Protein AF-0000000087603699 (afdb_homodimer)

Nearest PDB structures (foldseek):
  6cin-assembly1_A  TM=9.071E-01  e=1.823E-12  Moorella thermoacetica ATCC 39073
  6cio-assembly3_F  TM=9.068E-01  e=2.070E-12  Moorella thermoacetica ATCC 39073
  6cio-assembly3_E  TM=9.064E-01  e=2.350E-12  Moorella thermoacetica ATCC 39073
  6cin-assembly2_D  TM=9.077E-01  e=3.227E-12  Moorella thermoacetica ATCC 39073
  6cio-assembly2_C  TM=9.062E-01  e=5.362E-12  Moorella thermoacetica ATCC 39073

Structure (mmCIF, N/CA/C/O backbone):
data_AF-0000000087603699-model_v1
#
loop_
_entity.id
_entity.type
_entity.pdbx_description
1 polymer 'Pyruvate:ferredoxin oxidoreductase core domain-containing protein'
#
loop_
_atom_site.group_PDB
_atom_site.id
_atom_site.type_symbol
_atom_site.label_atom_id
_atom_site.label_alt_id
_atom_site.label_comp_id
_atom_site.label_asym_id
_atom_site.label_entity_id
_atom_site.label_seq_id
_atom_site.pdbx_PDB_ins_code
_atom_site.Cartn_x
_atom_site.Cartn_y
_atom_site.Cartn_z
_atom_site.occupancy
_atom_site.B_iso_or_equiv
_atom_site.auth_seq_id
_atom_site.auth_comp_id
_atom_site.auth_asym_id
_atom_site.auth_atom_id
_atom_site.pdbx_PDB_model_num
ATOM 1 N N . ALA A 1 1 ? 32.875 24.781 -0.5 1 28.94 1 ALA A N 1
ATOM 2 C CA . ALA A 1 1 ? 32.781 24.656 0.953 1 28.94 1 ALA A CA 1
ATOM 3 C C . ALA A 1 1 ? 31.516 25.328 1.47 1 28.94 1 ALA A C 1
ATOM 5 O O . ALA A 1 1 ? 31.422 25.688 2.646 1 28.94 1 ALA A O 1
ATOM 6 N N . ILE A 1 2 ? 30.406 25.375 0.738 1 33.84 2 ILE A N 1
ATOM 7 C CA . ILE A 1 2 ? 29.312 26.328 0.825 1 33.84 2 ILE A CA 1
ATOM 8 C C . ILE A 1 2 ? 28.547 26.125 2.135 1 33.84 2 ILE A C 1
ATOM 10 O O . ILE A 1 2 ? 28.188 27.094 2.809 1 33.84 2 ILE A O 1
ATOM 14 N N . GLY A 1 3 ? 27.984 24.844 2.459 1 36.59 3 GLY A N 1
ATOM 15 C CA . GLY A 1 3 ? 26.938 24.562 3.426 1 36.59 3 GLY A CA 1
ATOM 16 C C . GLY A 1 3 ? 27.406 24.688 4.863 1 36.59 3 GLY A C 1
ATOM 17 O O . GLY A 1 3 ? 26.812 24.078 5.762 1 36.59 3 GLY A O 1
ATOM 18 N N . LYS A 1 4 ? 28.328 25.203 5.184 1 37.31 4 LYS A N 1
ATOM 19 C CA . LYS A 1 4 ? 28.719 25.266 6.59 1 37.31 4 LYS A CA 1
ATOM 20 C C . LYS A 1 4 ? 27.703 26.031 7.418 1 37.31 4 LYS A C 1
ATOM 22 O O . LYS A 1 4 ? 27.891 26.234 8.617 1 37.31 4 LYS A O 1
ATOM 27 N N . ALA A 1 5 ? 27.078 27.172 7.109 1 41.56 5 ALA A N 1
ATOM 28 C CA . ALA A 1 5 ? 26.422 28.281 7.801 1 41.56 5 ALA A CA 1
ATOM 29 C C . ALA A 1 5 ? 25.219 27.797 8.609 1 41.56 5 ALA A C 1
ATOM 31 O O . ALA A 1 5 ? 25.109 28.062 9.805 1 41.56 5 ALA A O 1
ATOM 32 N N . THR A 1 6 ? 23.703 28.391 8.398 1 42.56 6 THR A N 1
ATOM 33 C CA . THR A 1 6 ? 22.484 28.203 9.172 1 42.56 6 THR A CA 1
ATOM 34 C C . THR A 1 6 ? 22.141 26.719 9.289 1 42.56 6 THR A C 1
ATOM 36 O O . THR A 1 6 ? 21.891 26.062 8.281 1 42.56 6 THR A O 1
ATOM 39 N N . GLY A 1 7 ? 22.656 25.953 9.906 1 43.75 7 GLY A N 1
ATOM 40 C CA . GLY A 1 7 ? 22.453 24.531 10.141 1 43.75 7 GLY A CA 1
ATOM 41 C C . GLY A 1 7 ? 21 24.125 10.148 1 43.75 7 GLY A C 1
ATOM 42 O O . GLY A 1 7 ? 20.438 23.844 11.203 1 43.75 7 GLY A O 1
ATOM 43 N N . ARG A 1 8 ? 20.016 24.75 9.414 1 48.22 8 ARG A N 1
ATOM 44 C CA . ARG A 1 8 ? 18.609 24.391 9.336 1 48.22 8 ARG A CA 1
ATOM 45 C C . ARG A 1 8 ? 18.438 22.875 9.234 1 48.22 8 ARG A C 1
ATOM 47 O O . ARG A 1 8 ? 19.031 22.234 8.375 1 48.22 8 ARG A O 1
ATOM 54 N N . GLU A 1 9 ? 18.328 22.203 10.359 1 57.25 9 GLU A N 1
ATOM 55 C CA . GLU A 1 9 ? 18.047 20.766 10.453 1 57.25 9 GLU A CA 1
ATOM 56 C C . GLU A 1 9 ? 17.047 20.344 9.391 1 57.25 9 GLU A C 1
ATOM 58 O O . GLU A 1 9 ? 15.906 20.812 9.383 1 57.25 9 GLU A O 1
ATOM 63 N N . TYR A 1 10 ? 17.469 20.109 8.195 1 72.19 10 TYR A N 1
ATOM 64 C CA . TYR A 1 10 ? 16.672 19.578 7.098 1 72.19 10 TYR A CA 1
ATOM 65 C C . TYR A 1 10 ? 15.859 18.375 7.551 1 72.19 10 TYR A C 1
ATOM 67 O O . TYR A 1 10 ? 16.422 17.375 8 1 72.19 10 TYR A O 1
ATOM 75 N N . VAL A 1 11 ? 14.617 18.625 7.855 1 86.5 11 VAL A N 1
ATOM 76 C CA . VAL A 1 11 ? 13.688 17.562 8.219 1 86.5 11 VAL A CA 1
ATOM 77 C C . VAL A 1 11 ? 12.922 17.094 6.988 1 86.5 11 VAL A C 1
ATOM 79 O O . VAL A 1 11 ? 12.039 17.797 6.488 1 86.5 11 VAL A O 1
ATOM 82 N N . PRO A 1 12 ? 13.289 16 6.445 1 93.31 12 PRO A N 1
ATOM 83 C CA . PRO A 1 12 ? 12.656 15.539 5.207 1 93.31 12 PRO A CA 1
ATOM 84 C C . PRO A 1 12 ? 11.156 15.289 5.367 1 93.31 12 PRO A C 1
ATOM 86 O O . PRO A 1 12 ? 10.391 15.477 4.418 1 93.31 12 PRO A O 1
ATOM 89 N N . TYR A 1 13 ? 10.734 14.875 6.562 1 96.56 13 TYR A N 1
ATOM 90 C CA . TYR A 1 13 ? 9.344 14.602 6.906 1 96.56 13 TYR A CA 1
ATOM 91 C C . TYR A 1 13 ? 8.914 15.391 8.141 1 96.56 13 TYR A C 1
ATOM 93 O O . TYR A 1 13 ? 9.359 15.109 9.25 1 96.56 13 TYR A O 1
ATOM 101 N N . LYS A 1 14 ? 8.102 16.359 7.938 1 97 14 LYS A N 1
ATOM 102 C CA . LYS A 1 14 ? 7.723 17.234 9.047 1 97 14 LYS A CA 1
ATOM 103 C C . LYS A 1 14 ? 6.273 16.984 9.461 1 97 14 LYS A C 1
ATOM 105 O O . LYS A 1 14 ? 5.355 17.156 8.656 1 97 14 LYS A O 1
ATOM 110 N N . TYR A 1 15 ? 6.172 16.625 10.664 1 98.19 15 TYR A N 1
ATOM 111 C CA . TYR A 1 15 ? 4.844 16.391 11.219 1 98.19 15 TYR A CA 1
ATOM 112 C C . TYR A 1 15 ? 4.246 17.672 11.781 1 98.19 15 TYR A C 1
ATOM 114 O O . TYR A 1 15 ? 4.949 18.469 12.398 1 98.19 15 TYR A O 1
ATOM 122 N N . HIS A 1 16 ? 3.006 17.891 11.5 1 98.38 16 HIS A N 1
ATOM 123 C CA . HIS A 1 16 ? 2.188 18.938 12.102 1 98.38 16 HIS A CA 1
ATOM 124 C C . HIS A 1 16 ? 0.894 18.359 12.672 1 98.38 16 HIS A C 1
ATOM 126 O O . HIS A 1 16 ? 0.251 17.531 12.031 1 98.38 16 HIS A O 1
ATOM 132 N N . GLY A 1 17 ? 0.477 18.828 13.859 1 98.62 17 GLY A N 1
ATOM 133 C CA . GLY A 1 17 ? -0.84 18.453 14.352 1 98.62 17 GLY A CA 1
ATOM 134 C C . GLY A 1 17 ? -0.826 17.969 15.789 1 98.62 17 GLY A C 1
ATOM 135 O O . GLY A 1 17 ? 0.084 18.312 16.547 1 98.62 17 GLY A O 1
ATOM 136 N N . ALA A 1 18 ? -1.909 17.312 16.219 1 98.69 18 ALA A N 1
ATOM 137 C CA . ALA A 1 18 ? -2.061 16.828 17.578 1 98.69 18 ALA A CA 1
ATOM 138 C C . ALA A 1 18 ? -0.999 15.781 17.906 1 98.69 18 ALA A C 1
ATOM 140 O O . ALA A 1 18 ? -0.685 14.922 17.078 1 98.69 18 ALA A O 1
ATOM 141 N N . ALA A 1 19 ? -0.41 15.828 19.078 1 98.06 19 ALA A N 1
ATOM 142 C CA . ALA A 1 19 ? 0.576 14.844 19.516 1 98.06 19 ALA A CA 1
ATOM 143 C C . ALA A 1 19 ? -0.037 13.445 19.594 1 98.06 19 ALA A C 1
ATOM 145 O O . ALA A 1 19 ? 0.662 12.445 19.422 1 98.06 19 ALA A O 1
ATOM 146 N N . ASP A 1 20 ? -1.333 13.414 19.812 1 98.62 20 ASP A N 1
ATOM 147 C CA . ASP A 1 20 ? -2.051 12.141 19.906 1 98.62 20 ASP A CA 1
ATOM 148 C C . ASP A 1 20 ? -2.979 11.945 18.719 1 98.62 20 ASP A C 1
ATOM 150 O O . ASP A 1 20 ? -4.074 11.406 18.859 1 98.62 20 ASP A O 1
ATOM 154 N N . ALA A 1 21 ? -2.594 12.406 17.547 1 98.88 21 ALA A N 1
ATOM 155 C CA . ALA A 1 21 ? -3.402 12.305 16.344 1 98.88 21 ALA A CA 1
ATOM 156 C C . ALA A 1 21 ? -3.797 10.852 16.062 1 98.88 21 ALA A C 1
ATOM 158 O O . ALA A 1 21 ? -2.992 9.938 16.25 1 98.88 21 ALA A O 1
ATOM 159 N N . THR A 1 22 ? -5.016 10.633 15.602 1 98.88 22 THR A N 1
ATOM 160 C CA . THR A 1 22 ? -5.496 9.328 15.156 1 98.88 22 THR A CA 1
ATOM 161 C C . THR A 1 22 ? -5.613 9.289 13.641 1 98.88 22 THR A C 1
ATOM 163 O O . THR A 1 22 ? -5.598 8.211 13.039 1 98.88 22 THR A O 1
ATOM 166 N N . ASP A 1 23 ? -5.82 10.484 13.055 1 98.88 23 ASP A N 1
ATOM 167 C CA . ASP A 1 23 ? -6.012 10.625 11.609 1 98.88 23 ASP A CA 1
ATOM 168 C C . ASP A 1 23 ? -4.863 11.414 10.984 1 98.88 23 ASP A C 1
ATOM 170 O O . ASP A 1 23 ? -4.582 12.547 11.391 1 98.88 23 ASP A O 1
ATOM 174 N N . LEU A 1 24 ? -4.211 10.82 9.992 1 98.88 24 LEU A N 1
ATOM 175 C CA . LEU A 1 24 ? -3.029 11.438 9.398 1 98.88 24 LEU A CA 1
ATOM 176 C C . LEU A 1 24 ? -3.16 11.5 7.879 1 98.88 24 LEU A C 1
ATOM 178 O O . LEU A 1 24 ? -3.6 10.531 7.25 1 98.88 24 LEU A O 1
ATOM 182 N N . ILE A 1 25 ? -2.863 12.602 7.324 1 98.56 25 ILE A N 1
ATOM 183 C CA . ILE A 1 25 ? -2.631 12.75 5.891 1 98.56 25 ILE A CA 1
ATOM 184 C C . ILE A 1 25 ? -1.133 12.883 5.625 1 98.56 25 ILE A C 1
ATOM 186 O O . ILE A 1 25 ? -0.445 13.664 6.285 1 98.56 25 ILE A O 1
ATOM 190 N N . VAL A 1 26 ? -0.634 12.133 4.742 1 98.06 26 VAL A N 1
ATOM 191 C CA . VAL A 1 26 ? 0.704 12.297 4.184 1 98.06 26 VAL A CA 1
ATOM 192 C C . VAL A 1 26 ? 0.612 12.969 2.814 1 98.06 26 VAL A C 1
ATOM 194 O O . VAL A 1 26 ? -0.141 12.523 1.946 1 98.06 26 VAL A O 1
ATOM 197 N N . ILE A 1 27 ? 1.397 13.977 2.615 1 95.19 27 ILE A N 1
ATOM 198 C CA . ILE A 1 27 ? 1.244 14.766 1.396 1 95.19 27 ILE A CA 1
ATOM 199 C C . ILE A 1 27 ? 2.514 15.578 1.142 1 95.19 27 ILE A C 1
ATOM 201 O O . ILE A 1 27 ? 3.355 15.719 2.031 1 95.19 27 ILE A O 1
ATOM 205 N N . MET A 1 28 ? 2.678 16.047 -0.128 1 92.25 28 MET A N 1
ATOM 206 C CA . MET A 1 28 ? 3.844 16.859 -0.489 1 92.25 28 MET A CA 1
ATOM 207 C C . MET A 1 28 ? 3.422 18.156 -1.174 1 92.25 28 MET A C 1
ATOM 209 O O . MET A 1 28 ? 2.277 18.281 -1.61 1 92.25 28 MET A O 1
ATOM 213 N N . GLY A 1 29 ? 4.387 19.047 -1.194 1 86 29 GLY A N 1
ATOM 214 C CA . GLY A 1 29 ? 4.254 20.234 -2.025 1 86 29 GLY A CA 1
ATOM 215 C C . GLY A 1 29 ? 3.365 21.297 -1.411 1 86 29 GLY A C 1
ATOM 216 O O . GLY A 1 29 ? 3.295 21.422 -0.187 1 86 29 GLY A O 1
ATOM 217 N N . SER A 1 30 ? 2.773 22.078 -2.227 1 86.06 30 SER A N 1
ATOM 218 C CA . SER A 1 30 ? 2.027 23.266 -1.812 1 86.06 30 SER A CA 1
ATOM 219 C C . SER A 1 30 ? 0.707 22.891 -1.151 1 86.06 30 SER A C 1
ATOM 221 O O . SER A 1 30 ? 0.101 23.703 -0.449 1 86.06 30 SER A O 1
ATOM 223 N N . ALA A 1 31 ? 0.32 21.703 -1.362 1 91.31 31 ALA A N 1
ATOM 224 C CA . ALA A 1 31 ? -0.955 21.234 -0.814 1 91.31 31 ALA A CA 1
ATOM 225 C C . ALA A 1 31 ? -0.873 21.078 0.7 1 91.31 31 ALA A C 1
ATOM 227 O O . ALA A 1 31 ? -1.897 20.938 1.373 1 91.31 31 ALA A O 1
ATOM 228 N N . VAL A 1 32 ? 0.288 21.078 1.251 1 95.44 32 VAL A N 1
ATOM 229 C CA . VAL A 1 32 ? 0.516 20.938 2.684 1 95.44 32 VAL A CA 1
ATOM 230 C C . VAL A 1 32 ? -0.222 22.031 3.443 1 95.44 32 VAL A C 1
ATOM 232 O O . VAL A 1 32 ? -0.846 21.766 4.477 1 95.44 32 VAL A O 1
ATOM 235 N N . GLU A 1 33 ? -0.156 23.234 2.893 1 96.44 33 GLU A N 1
ATOM 236 C CA . GLU A 1 33 ? -0.766 24.359 3.596 1 96.44 33 GLU A CA 1
ATOM 237 C C . GLU A 1 33 ? -2.279 24.188 3.697 1 96.44 33 GLU A C 1
ATOM 239 O O . GLU A 1 33 ? -2.875 24.484 4.734 1 96.44 33 GLU A O 1
ATOM 244 N N . ALA A 1 34 ? -2.896 23.734 2.664 1 96.44 34 ALA A N 1
ATOM 245 C CA . ALA A 1 34 ? -4.328 23.453 2.699 1 96.44 34 ALA A CA 1
ATOM 246 C C . ALA A 1 34 ? -4.66 22.406 3.76 1 96.44 34 ALA A C 1
ATOM 248 O O . ALA A 1 34 ? -5.66 22.531 4.473 1 96.44 34 ALA A O 1
ATOM 249 N N . CYS A 1 35 ? -3.865 21.406 3.908 1 98 35 CYS A N 1
ATOM 250 C CA . CYS A 1 35 ? -4.066 20.375 4.918 1 98 35 CYS A CA 1
ATOM 251 C C . CYS A 1 35 ? -3.883 20.938 6.32 1 98 35 CYS A C 1
ATOM 253 O O . CYS A 1 35 ? -4.641 20.609 7.234 1 98 35 CYS A O 1
ATOM 255 N N . ARG A 1 36 ? -2.881 21.766 6.469 1 98.31 36 ARG A N 1
ATOM 256 C CA . ARG A 1 36 ? -2.621 22.359 7.77 1 98.31 36 ARG A CA 1
ATOM 257 C C . ARG A 1 36 ? -3.789 23.234 8.211 1 98.31 36 ARG A C 1
ATOM 259 O O . ARG A 1 36 ? -4.156 23.234 9.391 1 98.31 36 ARG A O 1
ATOM 266 N N . GLU A 1 37 ? -4.348 23.953 7.297 1 98.44 37 GLU A N 1
ATOM 267 C CA . GLU A 1 37 ? -5.504 24.797 7.605 1 98.44 37 GLU A CA 1
ATOM 268 C C . GLU A 1 37 ? -6.684 23.938 8.078 1 98.44 37 GLU A C 1
ATOM 270 O O . GLU A 1 37 ? -7.297 24.234 9.102 1 98.44 37 GLU A O 1
ATOM 275 N N . ALA A 1 38 ? -6.996 22.906 7.332 1 98.56 38 ALA A N 1
ATOM 276 C CA . ALA A 1 38 ? -8.078 22 7.715 1 98.56 38 ALA A CA 1
ATOM 277 C C . ALA A 1 38 ? -7.809 21.375 9.078 1 98.56 38 ALA A C 1
ATOM 279 O O . ALA A 1 38 ? -8.688 21.344 9.938 1 98.56 38 ALA A O 1
ATOM 280 N N . MET A 1 39 ? -6.621 20.891 9.164 1 98.56 39 MET A N 1
ATOM 281 C CA . MET A 1 39 ? -6.18 20.266 10.406 1 98.56 39 MET A CA 1
ATOM 282 C C . MET A 1 39 ? -6.383 21.203 11.586 1 98.56 39 MET A C 1
ATOM 284 O O . MET A 1 39 ? -6.906 20.797 12.625 1 98.56 39 MET A O 1
ATOM 288 N N . THR A 1 40 ? -5.961 22.453 11.477 1 98.56 40 THR A N 1
ATOM 289 C CA . THR A 1 40 ? -6.059 23.438 12.547 1 98.56 40 THR A CA 1
ATOM 290 C C . THR A 1 40 ? -7.516 23.656 12.953 1 98.56 40 THR A C 1
ATOM 292 O O . THR A 1 40 ? -7.84 23.641 14.141 1 98.56 40 THR A O 1
ATOM 295 N N . VAL A 1 41 ? -8.406 23.781 12.031 1 98.56 41 VAL A N 1
ATOM 296 C CA . VAL A 1 41 ? -9.828 24 12.281 1 98.56 41 VAL A CA 1
ATOM 297 C C . VAL A 1 41 ? -10.414 22.781 12.977 1 98.56 41 VAL A C 1
ATOM 299 O O . VAL A 1 41 ? -11.141 22.906 13.969 1 98.56 41 VAL A O 1
ATOM 302 N N . LEU A 1 42 ? -10.109 21.625 12.484 1 98.69 42 LEU A N 1
ATOM 303 C CA . LEU A 1 42 ? -10.648 20.391 13.031 1 98.69 42 LEU A CA 1
ATOM 304 C C . LEU A 1 42 ? -10.156 20.156 14.453 1 98.69 42 LEU A C 1
ATOM 306 O O . LEU A 1 42 ? -10.938 19.812 15.344 1 98.69 42 LEU A O 1
ATOM 310 N N . ASN A 1 43 ? -8.898 20.406 14.695 1 98.75 43 ASN A N 1
ATOM 311 C CA . ASN A 1 43 ? -8.344 20.172 16.031 1 98.75 43 ASN A CA 1
ATOM 312 C C . ASN A 1 43 ? -8.891 21.172 17.031 1 98.75 43 ASN A C 1
ATOM 314 O O . ASN A 1 43 ? -9.031 20.859 18.219 1 98.75 43 ASN A O 1
ATOM 318 N N . ALA A 1 44 ? -9.148 22.375 16.594 1 98.38 44 ALA A N 1
ATOM 319 C CA . ALA A 1 44 ? -9.773 23.359 17.469 1 98.38 44 ALA A CA 1
ATOM 320 C C . ALA A 1 44 ? -11.141 22.875 17.953 1 98.38 44 ALA A C 1
ATOM 322 O O . ALA A 1 44 ? -11.625 23.312 19 1 98.38 44 ALA A O 1
ATOM 323 N N . LYS A 1 45 ? -11.727 22 17.172 1 98.25 45 LYS A N 1
ATOM 324 C CA . LYS A 1 45 ? -13.031 21.438 17.516 1 98.25 45 LYS A CA 1
ATOM 325 C C . LYS A 1 45 ? -12.875 20.125 18.281 1 98.25 45 LYS A C 1
ATOM 327 O O . LYS A 1 45 ? -13.859 19.406 18.5 1 98.25 45 LYS A O 1
ATOM 332 N N . GLY A 1 46 ? -11.664 19.75 18.547 1 98.12 46 GLY A N 1
ATOM 333 C CA . GLY A 1 46 ? -11.422 18.594 19.406 1 98.12 46 GLY A CA 1
ATOM 334 C C . GLY A 1 46 ? -11.031 17.359 18.625 1 98.12 46 GLY A C 1
ATOM 335 O O . GLY A 1 46 ? -10.891 16.281 19.203 1 98.12 46 GLY A O 1
ATOM 336 N N . GLU A 1 47 ? -10.93 17.516 17.359 1 98.5 47 GLU A N 1
ATOM 337 C CA . GLU A 1 47 ? -10.492 16.359 16.562 1 98.5 47 GLU A CA 1
ATOM 338 C C . GLU A 1 47 ? -8.992 16.141 16.703 1 98.5 47 GLU A C 1
ATOM 340 O O . GLU A 1 47 ? -8.273 16.984 17.234 1 98.5 47 GLU A O 1
ATOM 345 N N . LYS A 1 48 ? -8.539 14.961 16.375 1 98.81 48 LYS A N 1
ATOM 346 C CA . LYS A 1 48 ? -7.148 14.531 16.516 1 98.81 48 LYS A CA 1
ATOM 347 C C . LYS A 1 48 ? -6.523 14.242 15.148 1 98.81 48 LYS A C 1
ATOM 349 O O . LYS A 1 48 ? -6.305 13.086 14.797 1 98.81 48 LYS A O 1
ATOM 354 N N . THR A 1 49 ? -6.285 15.305 14.43 1 98.88 49 THR A N 1
ATOM 355 C CA . THR A 1 49 ? -5.777 15.172 13.07 1 98.88 49 THR A CA 1
ATOM 356 C C . THR A 1 49 ? -4.336 15.664 12.984 1 98.88 49 THR A C 1
ATOM 358 O O . THR A 1 49 ? -3.896 16.469 13.812 1 98.88 49 THR A O 1
ATOM 361 N N . GLY A 1 50 ? -3.545 15.07 12.07 1 98.81 50 GLY A N 1
ATOM 362 C CA . GLY A 1 50 ? -2.197 15.5 11.727 1 98.81 50 GLY A CA 1
ATOM 363 C C . GLY A 1 50 ? -1.923 15.484 10.234 1 98.81 50 GLY A C 1
ATOM 364 O O . GLY A 1 50 ? -2.701 14.914 9.469 1 98.81 50 GLY A O 1
ATOM 365 N N . VAL A 1 51 ? -0.892 16.156 9.852 1 98.81 51 VAL A N 1
ATOM 366 C CA . VAL A 1 51 ? -0.362 16.125 8.492 1 98.81 51 VAL A CA 1
ATOM 367 C C . VAL A 1 51 ? 1.143 15.867 8.531 1 98.81 51 VAL A C 1
ATOM 369 O O . VAL A 1 51 ? 1.863 16.469 9.336 1 98.81 51 VAL A O 1
ATOM 372 N N . LEU A 1 52 ? 1.546 14.906 7.777 1 98.62 52 LEU A N 1
ATOM 373 C CA . LEU A 1 52 ? 2.971 14.695 7.559 1 98.62 52 LEU A CA 1
ATOM 374 C C . LEU A 1 52 ? 3.395 15.219 6.191 1 98.62 52 LEU A C 1
ATOM 376 O O . LEU A 1 52 ? 3.031 14.648 5.16 1 98.62 52 LEU A O 1
ATOM 380 N N . ALA A 1 53 ? 4.152 16.281 6.242 1 97.12 53 ALA A N 1
ATOM 381 C CA . ALA A 1 53 ? 4.621 16.953 5.031 1 97.12 53 ALA A CA 1
ATOM 382 C C . ALA A 1 53 ? 5.93 16.344 4.543 1 97.12 53 ALA A C 1
ATOM 384 O O . ALA A 1 53 ? 6.91 16.266 5.293 1 97.12 53 ALA A O 1
ATOM 385 N N . ILE A 1 54 ? 5.902 15.906 3.361 1 94.81 54 ILE A N 1
ATOM 386 C CA . ILE A 1 54 ? 7.125 15.414 2.738 1 94.81 54 ILE A CA 1
ATOM 387 C C . ILE A 1 54 ? 7.84 16.562 2.033 1 94.81 54 ILE A C 1
ATOM 389 O O . ILE A 1 54 ? 7.375 17.062 1.003 1 94.81 54 ILE A O 1
ATOM 393 N N . HIS A 1 55 ? 8.953 16.969 2.543 1 92.81 55 HIS A N 1
ATOM 394 C CA . HIS A 1 55 ? 9.711 18.094 1.998 1 92.81 55 HIS A CA 1
ATOM 395 C C . HIS A 1 55 ? 10.773 17.609 1.012 1 92.81 55 HIS A C 1
ATOM 397 O O . HIS A 1 55 ? 11.133 18.344 0.08 1 92.81 55 HIS A O 1
ATOM 403 N N . MET A 1 56 ? 11.203 16.438 1.268 1 88.88 56 MET A N 1
ATOM 404 C CA . MET A 1 56 ? 12.164 15.773 0.393 1 88.88 56 MET A CA 1
ATOM 405 C C . MET A 1 56 ? 11.727 14.344 0.098 1 88.88 56 MET A C 1
ATOM 407 O O . MET A 1 56 ? 11.836 13.469 0.959 1 88.88 56 MET A O 1
ATOM 411 N N . TYR A 1 57 ? 11.297 14.172 -1.012 1 87.25 57 TYR A N 1
ATOM 412 C CA . TYR A 1 57 ? 10.766 12.859 -1.363 1 87.25 57 TYR A CA 1
ATOM 413 C C . TYR A 1 57 ? 11.891 11.875 -1.658 1 87.25 57 TYR A C 1
ATOM 415 O O . TYR A 1 57 ? 11.828 10.711 -1.252 1 87.25 57 TYR A O 1
ATOM 423 N N . ARG A 1 58 ? 12.836 12.289 -2.387 1 88.38 58 ARG A N 1
ATOM 424 C CA . ARG A 1 58 ? 13.984 11.43 -2.65 1 88.38 58 ARG A CA 1
ATOM 425 C C . ARG A 1 58 ? 15.266 12.055 -2.098 1 88.38 58 ARG A C 1
ATOM 427 O O . ARG A 1 58 ? 15.453 13.273 -2.178 1 88.38 58 ARG A O 1
ATOM 434 N N . PRO A 1 59 ? 16.188 11.375 -1.591 1 88.81 59 PRO A N 1
ATOM 435 C CA . PRO A 1 59 ? 16.031 9.945 -1.307 1 88.81 59 PRO A CA 1
ATOM 436 C C . PRO A 1 59 ? 14.992 9.672 -0.216 1 88.81 59 PRO A C 1
ATOM 438 O O . PRO A 1 59 ? 14.891 10.438 0.744 1 88.81 59 PRO A O 1
ATOM 441 N N . PHE A 1 60 ? 14.281 8.656 -0.452 1 88.62 60 PHE A N 1
ATOM 442 C CA . PHE A 1 60 ? 13.297 8.266 0.55 1 88.62 60 PHE A CA 1
ATOM 443 C C . PHE A 1 60 ? 13.961 7.531 1.709 1 88.62 60 PHE A C 1
ATOM 445 O O . PHE A 1 60 ? 14.727 6.59 1.496 1 88.62 60 PHE A O 1
ATOM 452 N N . SER A 1 61 ? 13.734 7.953 2.863 1 90.81 61 SER A N 1
ATOM 453 C CA . SER A 1 61 ? 14.25 7.297 4.062 1 90.81 61 SER A CA 1
ATOM 454 C C . SER A 1 61 ? 13.125 6.613 4.84 1 90.81 61 SER A C 1
ATOM 456 O O . SER A 1 61 ? 12.375 7.27 5.559 1 90.81 61 SER A O 1
ATOM 458 N N . PRO A 1 62 ? 13.078 5.312 4.781 1 90.75 62 PRO A N 1
ATOM 459 C CA . PRO A 1 62 ? 12.008 4.602 5.477 1 90.75 62 PRO A CA 1
ATOM 460 C C . PRO A 1 62 ? 12.023 4.832 6.984 1 90.75 62 PRO A C 1
ATOM 462 O O . PRO A 1 62 ? 10.969 5.062 7.59 1 90.75 62 PRO A O 1
ATOM 465 N N . ALA A 1 63 ? 13.219 4.781 7.559 1 92.19 63 ALA A N 1
ATOM 466 C CA . ALA A 1 63 ? 13.344 4.918 9.008 1 92.19 63 ALA A CA 1
ATOM 467 C C . ALA A 1 63 ? 12.883 6.293 9.477 1 92.19 63 ALA A C 1
ATOM 469 O O . ALA A 1 63 ? 12.109 6.406 10.43 1 92.19 63 ALA A O 1
ATOM 470 N N . LEU A 1 64 ? 13.336 7.328 8.805 1 94.69 64 LEU A N 1
ATOM 471 C CA . LEU A 1 64 ? 12.969 8.688 9.188 1 94.69 64 LEU A CA 1
ATOM 472 C C . LEU A 1 64 ? 11.477 8.922 8.969 1 94.69 64 LEU A C 1
ATOM 474 O O . LEU A 1 64 ? 10.82 9.57 9.781 1 94.69 64 LEU A O 1
ATOM 478 N N . PHE A 1 65 ? 10.961 8.352 7.918 1 96.5 65 PHE A N 1
ATOM 479 C CA . PHE A 1 65 ? 9.539 8.492 7.617 1 96.5 65 PHE A CA 1
ATOM 480 C C . PHE A 1 65 ? 8.688 7.867 8.719 1 96.5 65 PHE A C 1
ATOM 482 O O . PHE A 1 65 ? 7.797 8.516 9.266 1 96.5 65 PHE A O 1
ATOM 489 N N . ALA A 1 66 ? 8.961 6.641 9.039 1 96.62 66 ALA A N 1
ATOM 490 C CA . ALA A 1 66 ? 8.203 5.922 10.062 1 96.62 66 ALA A CA 1
ATOM 491 C C . ALA A 1 66 ? 8.305 6.617 11.414 1 96.62 66 ALA A C 1
ATOM 493 O O . ALA A 1 66 ? 7.316 6.703 12.148 1 96.62 66 ALA A O 1
ATOM 494 N N . ALA A 1 67 ? 9.477 7.125 11.727 1 96.62 67 ALA A N 1
ATOM 495 C CA . ALA A 1 67 ? 9.719 7.754 13.023 1 96.62 67 ALA A CA 1
ATOM 496 C C . ALA A 1 67 ? 8.945 9.062 13.148 1 96.62 67 ALA A C 1
ATOM 498 O O . ALA A 1 67 ? 8.656 9.516 14.258 1 96.62 67 ALA A O 1
ATOM 499 N N . ALA A 1 68 ? 8.602 9.633 12.062 1 97.69 68 ALA A N 1
ATOM 500 C CA . ALA A 1 68 ? 7.945 10.938 12.062 1 97.69 68 ALA A CA 1
ATOM 501 C C . ALA A 1 68 ? 6.453 10.797 12.352 1 97.69 68 ALA A C 1
ATOM 503 O O . ALA A 1 68 ? 5.773 11.789 12.625 1 97.69 68 ALA A O 1
ATOM 504 N N . ILE A 1 69 ? 5.902 9.625 12.352 1 98.38 69 ILE A N 1
ATOM 505 C CA . ILE A 1 69 ? 4.477 9.383 12.531 1 98.38 69 ILE A CA 1
ATOM 506 C C . ILE A 1 69 ? 4.184 9.078 14 1 98.38 69 ILE A C 1
ATOM 508 O O . ILE A 1 69 ? 4.75 8.148 14.57 1 98.38 69 ILE A O 1
ATOM 512 N N . PRO A 1 70 ? 3.312 9.844 14.594 1 98.62 70 PRO A N 1
ATOM 513 C CA . PRO A 1 70 ? 2.924 9.508 15.969 1 98.62 70 PRO A CA 1
ATOM 514 C C . PRO A 1 70 ? 2.381 8.086 16.094 1 98.62 70 PRO A C 1
ATOM 516 O O . PRO A 1 70 ? 1.67 7.609 15.211 1 98.62 70 PRO A O 1
ATOM 519 N N . LYS A 1 71 ? 2.613 7.453 17.203 1 98.12 71 LYS A N 1
ATOM 520 C CA . LYS A 1 71 ? 2.211 6.07 17.453 1 98.12 71 LYS A CA 1
ATOM 521 C C . LYS A 1 71 ? 0.696 5.953 17.594 1 98.12 71 LYS A C 1
ATOM 523 O O . LYS A 1 71 ? 0.14 4.859 17.484 1 98.12 71 LYS A O 1
ATOM 528 N N . THR A 1 72 ? 0.034 7.102 17.828 1 98.75 72 THR A N 1
ATOM 529 C CA . THR A 1 72 ? -1.4 7.098 18.094 1 98.75 72 THR A CA 1
ATOM 530 C C . THR A 1 72 ? -2.193 7.074 16.781 1 98.75 72 THR A C 1
ATOM 532 O O . THR A 1 72 ? -3.41 6.875 16.797 1 98.75 72 THR A O 1
ATOM 535 N N . VAL A 1 73 ? -1.536 7.238 15.648 1 98.75 73 VAL A N 1
ATOM 536 C CA . VAL A 1 73 ? -2.232 7.277 14.367 1 98.75 73 VAL A CA 1
ATOM 537 C C . VAL A 1 73 ? -2.76 5.887 14.016 1 98.75 73 VAL A C 1
ATOM 539 O O . VAL A 1 73 ? -2.018 4.902 14.078 1 98.75 73 VAL A O 1
ATOM 542 N N . THR A 1 74 ? -4.051 5.84 13.625 1 98.31 74 THR A N 1
ATOM 543 C CA . THR A 1 74 ? -4.641 4.562 13.242 1 98.31 74 THR A CA 1
ATOM 544 C C . THR A 1 74 ? -5.242 4.645 11.844 1 98.31 74 THR A C 1
ATOM 546 O O . THR A 1 74 ? -5.547 3.619 11.227 1 98.31 74 THR A O 1
ATOM 549 N N . ARG A 1 75 ? -5.477 5.859 11.352 1 98.56 75 ARG A N 1
ATOM 550 C CA . ARG A 1 75 ? -6.02 6.086 10.016 1 98.56 75 ARG A CA 1
ATOM 551 C C . ARG A 1 75 ? -5.086 6.961 9.188 1 98.56 75 ARG A C 1
ATOM 553 O O . ARG A 1 75 ? -4.773 8.086 9.578 1 98.56 75 ARG A O 1
ATOM 560 N N . LEU A 1 76 ? -4.617 6.402 8.031 1 98.5 76 LEU A N 1
ATOM 561 C CA . LEU A 1 76 ? -3.611 7.043 7.195 1 98.5 76 LEU A CA 1
ATOM 562 C C . LEU A 1 76 ? -4.129 7.23 5.773 1 98.5 76 LEU A C 1
ATOM 564 O O . LEU A 1 76 ? -4.578 6.27 5.141 1 98.5 76 LEU A O 1
ATOM 568 N N . THR A 1 77 ? -4.16 8.438 5.324 1 97.38 77 THR A N 1
ATOM 569 C CA . THR A 1 77 ? -4.402 8.727 3.914 1 97.38 77 THR A CA 1
ATOM 570 C C . THR A 1 77 ? -3.133 9.242 3.238 1 97.38 77 THR A C 1
ATOM 572 O O . THR A 1 77 ? -2.49 10.164 3.732 1 97.38 77 THR A O 1
ATOM 575 N N . ILE A 1 78 ? -2.762 8.609 2.135 1 95.31 78 ILE A N 1
ATOM 576 C CA . ILE A 1 78 ? -1.594 8.984 1.344 1 95.31 78 ILE A CA 1
ATOM 577 C C . ILE A 1 78 ? -2.039 9.719 0.083 1 95.31 78 ILE A C 1
ATOM 579 O O . ILE A 1 78 ? -2.666 9.133 -0.8 1 95.31 78 ILE A O 1
ATOM 583 N N . LEU A 1 79 ? -1.761 10.984 -0.034 1 92.62 79 LEU A N 1
ATOM 584 C CA . LEU A 1 79 ? -2.158 11.797 -1.174 1 92.62 79 LEU A CA 1
ATOM 585 C C . LEU A 1 79 ? -0.976 12.039 -2.107 1 92.62 79 LEU A C 1
ATOM 587 O O . LEU A 1 79 ? 0.021 12.648 -1.707 1 92.62 79 LEU A O 1
ATOM 591 N N . ASP A 1 80 ? -1.056 11.578 -3.318 1 87.06 80 ASP A N 1
ATOM 592 C CA . ASP A 1 80 ? -0.024 11.75 -4.336 1 87.06 80 ASP A CA 1
ATOM 593 C C . ASP A 1 80 ? -0.439 12.789 -5.375 1 87.06 80 ASP A C 1
ATOM 595 O O . ASP A 1 80 ? -1.627 12.945 -5.664 1 87.06 80 ASP A O 1
ATOM 599 N N . ARG A 1 81 ? 0.589 13.594 -5.793 1 81.38 81 ARG A N 1
ATOM 600 C CA . ARG A 1 81 ? 0.281 14.609 -6.797 1 81.38 81 ARG A CA 1
ATOM 601 C C . ARG A 1 81 ? 0.102 13.977 -8.172 1 81.38 81 ARG A C 1
ATOM 603 O O . ARG A 1 81 ? 0.833 13.047 -8.539 1 81.38 81 ARG A O 1
ATOM 610 N N . ASP A 1 82 ? -0.996 14.43 -8.789 1 63.09 82 ASP A N 1
ATOM 611 C CA . ASP A 1 82 ? -1.288 13.953 -10.133 1 63.09 82 ASP A CA 1
ATOM 612 C C . ASP A 1 82 ? -0.119 14.219 -11.078 1 63.09 82 ASP A C 1
ATOM 614 O O . ASP A 1 82 ? 0.255 15.375 -11.297 1 63.09 82 ASP A O 1
ATOM 618 N N . LYS A 1 83 ? 1.019 13.609 -11.031 1 52.91 83 LYS A N 1
ATOM 619 C CA . LYS A 1 83 ? 1.922 13.898 -12.141 1 52.91 83 LYS A CA 1
ATOM 620 C C . LYS A 1 83 ? 1.504 13.133 -13.398 1 52.91 83 LYS A C 1
ATOM 622 O O . LYS A 1 83 ? 0.591 12.305 -13.352 1 52.91 83 LYS A O 1
ATOM 627 N N . ASP A 1 84 ? 2.311 13.273 -14.445 1 46.75 84 ASP A N 1
ATOM 628 C CA . ASP A 1 84 ? 2.279 12.594 -15.742 1 46.75 84 ASP A CA 1
ATOM 629 C C . ASP A 1 84 ? 1.835 11.141 -15.594 1 46.75 84 ASP A C 1
ATOM 631 O O . ASP A 1 84 ? 2.41 10.391 -14.805 1 46.75 84 ASP A O 1
ATOM 635 N N . PRO A 1 85 ? 0.54 10.961 -16.031 1 43.91 85 PRO A N 1
ATOM 636 C CA . PRO A 1 85 ? 0.05 9.586 -16.109 1 43.91 85 PRO A CA 1
ATOM 637 C C . PRO A 1 85 ? 1.178 8.562 -16.25 1 43.91 85 PRO A C 1
ATOM 639 O O . PRO A 1 85 ? 1.048 7.43 -15.781 1 43.91 85 PRO A O 1
ATOM 642 N N . ALA A 1 86 ? 2.006 9.125 -17.125 1 42.03 86 ALA A N 1
ATOM 643 C CA . ALA A 1 86 ? 3.045 8.164 -17.484 1 42.03 86 ALA A CA 1
ATOM 644 C C . ALA A 1 86 ? 3.953 7.859 -16.297 1 42.03 86 ALA A C 1
ATOM 646 O O . ALA A 1 86 ? 4.711 6.887 -16.328 1 42.03 86 ALA A O 1
ATOM 647 N N . ALA A 1 87 ? 4.094 8.977 -15.578 1 44.09 87 ALA A N 1
ATOM 648 C CA . ALA A 1 87 ? 4.988 8.758 -14.445 1 44.09 87 ALA A CA 1
ATOM 649 C C . ALA A 1 87 ? 4.324 7.895 -13.375 1 44.09 87 ALA A C 1
ATOM 651 O O . ALA A 1 87 ? 3.195 8.164 -12.961 1 44.09 87 ALA A O 1
ATOM 652 N N . ALA A 1 88 ? 4.391 6.723 -13.484 1 43.88 88 ALA A N 1
ATOM 653 C CA . ALA A 1 88 ? 3.896 5.672 -12.594 1 43.88 88 ALA A CA 1
ATOM 654 C C . ALA A 1 88 ? 3.775 6.18 -11.156 1 43.88 88 ALA A C 1
ATOM 656 O O . ALA A 1 88 ? 4.781 6.48 -10.516 1 43.88 88 ALA A O 1
ATOM 657 N N . GLY A 1 89 ? 3.137 7.352 -10.812 1 44.81 89 GLY A N 1
ATOM 658 C CA . GLY A 1 89 ? 2.746 7.98 -9.555 1 44.81 89 GLY A CA 1
ATOM 659 C C . GLY A 1 89 ? 2.709 7.012 -8.391 1 44.81 89 GLY A C 1
ATOM 660 O O . GLY A 1 89 ? 2.455 7.41 -7.254 1 44.81 89 GLY A O 1
ATOM 661 N N . GLU A 1 90 ? 2.498 5.738 -8.727 1 55.03 90 GLU A N 1
ATOM 662 C CA . GLU A 1 90 ? 2.117 4.898 -7.598 1 55.03 90 GLU A CA 1
ATOM 663 C C . GLU A 1 90 ? 3.279 4.723 -6.625 1 55.03 90 GLU A C 1
ATOM 665 O O . GLU A 1 90 ? 3.311 3.76 -5.855 1 55.03 90 GLU A O 1
ATOM 670 N N . GLY A 1 91 ? 4.098 5.832 -6.863 1 74 91 GLY A N 1
ATOM 671 C CA . GLY A 1 91 ? 5.367 5.664 -6.176 1 74 91 GLY A CA 1
ATOM 672 C C . GLY A 1 91 ? 5.289 5.977 -4.695 1 74 91 GLY A C 1
ATOM 673 O O . GLY A 1 91 ? 5.777 5.207 -3.863 1 74 91 GLY A O 1
ATOM 674 N N . LEU A 1 92 ? 4.344 6.988 -4.414 1 85.62 92 LEU A N 1
ATOM 675 C CA . LEU A 1 92 ? 4.379 7.395 -3.014 1 85.62 92 LEU A CA 1
ATOM 676 C C . LEU A 1 92 ? 3.742 6.332 -2.123 1 85.62 92 LEU A C 1
ATOM 678 O O . LEU A 1 92 ? 4.281 5.996 -1.067 1 85.62 92 LEU A O 1
ATOM 682 N N . MET A 1 93 ? 2.598 5.867 -2.553 1 87.94 93 MET A N 1
ATOM 683 C CA . MET A 1 93 ? 1.934 4.824 -1.777 1 87.94 93 MET A CA 1
ATOM 684 C C . MET A 1 93 ? 2.855 3.629 -1.571 1 87.94 93 MET A C 1
ATOM 686 O O . MET A 1 93 ? 2.971 3.113 -0.458 1 87.94 93 MET A O 1
ATOM 690 N N . GLN A 1 94 ? 3.479 3.232 -2.592 1 86.94 94 GLN A N 1
ATOM 691 C CA . GLN A 1 94 ? 4.375 2.084 -2.514 1 86.94 94 GLN A CA 1
ATOM 692 C C . GLN A 1 94 ? 5.523 2.348 -1.546 1 86.94 94 GLN A C 1
ATOM 694 O O . GLN A 1 94 ? 5.852 1.496 -0.716 1 86.94 94 GLN A O 1
ATOM 699 N N . ASP A 1 95 ? 6.121 3.5 -1.681 1 89.69 95 ASP A N 1
ATOM 700 C CA . ASP A 1 95 ? 7.238 3.854 -0.811 1 89.69 95 ASP A CA 1
ATOM 701 C C . ASP A 1 95 ? 6.801 3.918 0.65 1 89.69 95 ASP A C 1
ATOM 703 O O . ASP A 1 95 ? 7.508 3.439 1.539 1 89.69 95 ASP A O 1
ATOM 707 N N . VAL A 1 96 ? 5.617 4.484 0.868 1 94 96 VAL A N 1
ATOM 708 C CA . VAL A 1 96 ? 5.094 4.637 2.221 1 94 96 VAL A CA 1
ATOM 709 C C . VAL A 1 96 ? 4.828 3.264 2.832 1 94 96 VAL A C 1
ATOM 711 O O . VAL A 1 96 ? 5.258 2.982 3.953 1 94 96 VAL A O 1
ATOM 714 N N . ILE A 1 97 ? 4.199 2.395 2.098 1 93.38 97 ILE A N 1
ATOM 715 C CA . ILE A 1 97 ? 3.861 1.069 2.605 1 93.38 97 ILE A CA 1
ATOM 716 C C . ILE A 1 97 ? 5.141 0.282 2.885 1 93.38 97 ILE A C 1
ATOM 718 O O . ILE A 1 97 ? 5.289 -0.319 3.951 1 93.38 97 ILE A O 1
ATOM 722 N N . ALA A 1 98 ? 6.027 0.314 1.962 1 91 98 ALA A N 1
ATOM 723 C CA . ALA A 1 98 ? 7.293 -0.385 2.152 1 91 98 ALA A CA 1
ATOM 724 C C . ALA A 1 98 ? 8.008 0.107 3.406 1 91 98 ALA A C 1
ATOM 726 O O . ALA A 1 98 ? 8.547 -0.693 4.176 1 91 98 ALA A O 1
ATOM 727 N N . ALA A 1 99 ? 8.016 1.4 3.617 1 93.75 99 ALA A N 1
ATOM 728 C CA . ALA A 1 99 ? 8.672 1.991 4.781 1 93.75 99 ALA A CA 1
ATOM 729 C C . ALA A 1 99 ? 8.016 1.525 6.074 1 93.75 99 ALA A C 1
ATOM 731 O O . ALA A 1 99 ? 8.703 1.162 7.031 1 93.75 99 ALA A O 1
ATOM 732 N N . LEU A 1 100 ? 6.699 1.518 6.094 1 96.5 100 LEU A N 1
ATOM 733 C CA . LEU A 1 100 ? 5.969 1.155 7.301 1 96.5 100 LEU A CA 1
ATOM 734 C C . LEU A 1 100 ? 6.125 -0.33 7.609 1 96.5 100 LEU A C 1
ATOM 736 O O . LEU A 1 100 ? 6.223 -0.72 8.773 1 96.5 100 LEU A O 1
ATOM 740 N N . VAL A 1 101 ? 6.102 -1.125 6.562 1 94.25 101 VAL A N 1
ATOM 741 C CA . VAL A 1 101 ? 6.301 -2.559 6.746 1 94.25 101 VAL A CA 1
ATOM 742 C C . VAL A 1 101 ? 7.711 -2.824 7.27 1 94.25 101 VAL A C 1
ATOM 744 O O . VAL A 1 101 ? 7.887 -3.559 8.242 1 94.25 101 VAL A O 1
ATOM 747 N N . ARG A 1 102 ? 8.719 -2.197 6.734 1 90.69 102 ARG A N 1
ATOM 748 C CA . ARG A 1 102 ? 10.109 -2.383 7.133 1 90.69 102 ARG A CA 1
ATOM 749 C C . ARG A 1 102 ? 10.32 -1.946 8.578 1 90.69 102 ARG A C 1
ATOM 751 O O . ARG A 1 102 ? 11.078 -2.578 9.32 1 90.69 102 ARG A O 1
ATOM 758 N N . ALA A 1 103 ? 9.688 -0.921 8.898 1 93.75 103 ALA A N 1
ATOM 759 C CA . ALA A 1 103 ? 9.828 -0.383 10.25 1 93.75 103 ALA A CA 1
ATOM 760 C C . ALA A 1 103 ? 8.93 -1.129 11.234 1 93.75 103 ALA A C 1
ATOM 762 O O . ALA A 1 103 ? 8.898 -0.809 12.422 1 93.75 103 ALA A O 1
ATOM 763 N N . LYS A 1 104 ? 8.102 -2.055 10.766 1 93.19 104 LYS A N 1
ATOM 764 C CA . LYS A 1 104 ? 7.148 -2.811 11.57 1 93.19 104 LYS A CA 1
ATOM 765 C C . LYS A 1 104 ? 6.109 -1.889 12.203 1 93.19 104 LYS A C 1
ATOM 767 O O . LYS A 1 104 ? 5.691 -2.107 13.344 1 93.19 104 LYS A O 1
ATOM 772 N N . ARG A 1 105 ? 5.773 -0.863 11.445 1 96.25 105 ARG A N 1
ATOM 773 C CA . ARG A 1 105 ? 4.832 0.14 11.93 1 96.25 105 ARG A CA 1
ATOM 774 C C . ARG A 1 105 ? 3.482 0.012 11.227 1 96.25 105 ARG A C 1
ATOM 776 O O . ARG A 1 105 ? 2.49 0.601 11.664 1 96.25 105 ARG A O 1
ATOM 783 N N . VAL A 1 106 ? 3.412 -0.843 10.297 1 95.38 106 VAL A N 1
ATOM 784 C CA . VAL A 1 106 ? 2.195 -0.918 9.492 1 95.38 106 VAL A CA 1
ATOM 785 C C . VAL A 1 106 ? 1.047 -1.454 10.344 1 95.38 106 VAL A C 1
ATOM 787 O O . VAL A 1 106 ? -0.124 -1.205 10.047 1 95.38 106 VAL A O 1
ATOM 790 N N . ARG A 1 107 ? 1.323 -2.113 11.469 1 93 107 ARG A N 1
ATOM 791 C CA . ARG A 1 107 ? 0.334 -2.779 12.305 1 93 107 ARG A CA 1
ATOM 792 C C . ARG A 1 107 ? -0.504 -1.763 13.078 1 93 107 ARG A C 1
ATOM 794 O O . ARG A 1 107 ? -1.576 -2.094 13.586 1 93 107 ARG A O 1
ATOM 801 N N . GLN A 1 108 ? -0.01 -0.633 13.195 1 95.81 108 GLN A N 1
ATOM 802 C CA . GLN A 1 108 ? -0.74 0.342 14 1 95.81 108 GLN A CA 1
ATOM 803 C C . GLN A 1 108 ? -1.951 0.882 13.242 1 95.81 108 GLN A C 1
ATOM 805 O O . GLN A 1 108 ? -2.854 1.467 13.844 1 95.81 108 GLN A O 1
ATOM 810 N N . PHE A 1 109 ? -2.031 0.623 11.93 1 97.44 109 PHE A N 1
ATOM 811 C CA . PHE A 1 109 ? -3.062 1.267 11.125 1 97.44 109 PHE A CA 1
ATOM 812 C C . PHE A 1 109 ? -4.262 0.343 10.945 1 97.44 109 PHE A C 1
ATOM 814 O O . PHE A 1 109 ? -4.102 -0.827 10.586 1 97.44 109 PHE A O 1
ATOM 821 N N . ASP A 1 110 ? -5.422 0.928 11.148 1 96.25 110 ASP A N 1
ATOM 822 C CA . ASP A 1 110 ? -6.676 0.239 10.867 1 96.25 110 ASP A CA 1
ATOM 823 C C . ASP A 1 110 ? -7.18 0.563 9.461 1 96.25 110 ASP A C 1
ATOM 825 O O . ASP A 1 110 ? -8.008 -0.164 8.906 1 96.25 110 ASP A O 1
ATOM 829 N N . VAL A 1 111 ? -6.711 1.701 9.008 1 96.62 111 VAL A N 1
ATOM 830 C CA . VAL A 1 111 ? -7.094 2.18 7.68 1 96.62 111 VAL A CA 1
ATOM 831 C C . VAL A 1 111 ? -5.879 2.781 6.977 1 96.62 111 VAL A C 1
ATOM 833 O O . VAL A 1 111 ? -5.16 3.6 7.555 1 96.62 111 VAL A O 1
ATOM 836 N N . ILE A 1 112 ? -5.59 2.33 5.773 1 96.38 112 ILE A N 1
ATOM 837 C CA . ILE A 1 112 ? -4.664 2.986 4.855 1 96.38 112 ILE A CA 1
ATOM 838 C C . ILE A 1 112 ? -5.324 3.156 3.49 1 96.38 112 ILE A C 1
ATOM 840 O O . ILE A 1 112 ? -5.703 2.174 2.85 1 96.38 112 ILE A O 1
ATOM 844 N N . VAL A 1 113 ? -5.5 4.406 3.078 1 93.44 113 VAL A N 1
ATOM 845 C CA . VAL A 1 113 ? -6.105 4.664 1.776 1 93.44 113 VAL A CA 1
ATOM 846 C C . VAL A 1 113 ? -5.238 5.652 0.993 1 93.44 113 VAL A C 1
ATOM 848 O O . VAL A 1 113 ? -4.445 6.391 1.579 1 93.44 113 VAL A O 1
ATOM 851 N N . GLY A 1 114 ? -5.324 5.562 -0.338 1 90.88 114 GLY A N 1
ATOM 852 C CA . GLY A 1 114 ? -4.609 6.453 -1.239 1 90.88 114 GLY A CA 1
ATOM 853 C C . GLY A 1 114 ? -5.527 7.316 -2.078 1 90.88 114 GLY A C 1
ATOM 854 O O . GLY A 1 114 ? -6.676 6.949 -2.332 1 90.88 114 GLY A O 1
ATOM 855 N N . GLY A 1 115 ? -5.109 8.469 -2.406 1 87.19 115 GLY A N 1
ATOM 856 C CA . GLY A 1 115 ? -5.793 9.367 -3.32 1 87.19 115 GLY A CA 1
ATOM 857 C C . GLY A 1 115 ? -4.848 10.266 -4.094 1 87.19 115 GLY A C 1
ATOM 858 O O . GLY A 1 115 ? -3.643 10.273 -3.838 1 87.19 115 GLY A O 1
ATOM 859 N N . ARG A 1 116 ? -5.395 10.984 -5.082 1 85.69 116 ARG A N 1
ATOM 860 C CA . ARG A 1 116 ? -4.641 11.938 -5.891 1 85.69 116 ARG A CA 1
ATOM 861 C C . ARG A 1 116 ? -5.207 13.344 -5.746 1 85.69 116 ARG A C 1
ATOM 863 O O . ARG A 1 116 ? -6.418 13.523 -5.586 1 85.69 116 ARG A O 1
ATOM 870 N N . TYR A 1 117 ? -4.379 14.188 -5.785 1 87 117 TYR A N 1
ATOM 871 C CA . TYR A 1 117 ? -4.816 15.578 -5.738 1 87 117 TYR A CA 1
ATOM 872 C C . TYR A 1 117 ? -4.207 16.375 -6.883 1 87 117 TYR A C 1
ATOM 874 O O . TYR A 1 117 ? -3.17 16 -7.43 1 87 117 TYR A O 1
ATOM 882 N N . GLY A 1 118 ? -4.871 17.469 -7.344 1 79.19 118 GLY A N 1
ATOM 883 C CA . GLY A 1 118 ? -4.371 18.391 -8.352 1 79.19 118 GLY A CA 1
ATOM 884 C C . GLY A 1 118 ? -4.75 18 -9.766 1 79.19 118 GLY A C 1
ATOM 885 O O . GLY A 1 118 ? -4.227 18.562 -10.734 1 79.19 118 GLY A O 1
ATOM 886 N N . LEU A 1 119 ? -5.418 16.922 -10.023 1 69.94 119 LEU A N 1
ATOM 887 C CA . LEU A 1 119 ? -5.785 16.469 -11.367 1 69.94 119 LEU A CA 1
ATOM 888 C C . LEU A 1 119 ? -6.711 17.469 -12.039 1 69.94 119 LEU A C 1
ATOM 890 O O . LEU A 1 119 ? -6.668 17.641 -13.266 1 69.94 119 LEU A O 1
ATOM 894 N N . SER A 1 120 ? -7.746 17.891 -11.25 1 63.66 120 SER A N 1
ATOM 895 C CA . SER A 1 120 ? -8.664 18.812 -11.906 1 63.66 120 SER A CA 1
ATOM 896 C C . SER A 1 120 ? -8.242 20.25 -11.695 1 63.66 120 SER A C 1
ATOM 898 O O . SER A 1 120 ? -7.336 20.531 -10.906 1 63.66 120 SER A O 1
ATOM 900 N N . SER A 1 121 ? -8.547 21.156 -12.758 1 62.16 121 SER A N 1
ATOM 901 C CA . SER A 1 121 ? -8.312 22.594 -12.727 1 62.16 121 SER A CA 1
ATOM 902 C C . SER A 1 121 ? -8.68 23.188 -11.375 1 62.16 121 SER A C 1
ATOM 904 O O . SER A 1 121 ? -8.461 24.375 -11.125 1 62.16 121 SER A O 1
ATOM 906 N N . CYS A 1 122 ? -9.125 22.297 -10.555 1 64.62 122 CYS A N 1
ATOM 907 C CA . CYS A 1 122 ? -9.5 22.828 -9.25 1 64.62 122 CYS A CA 1
ATOM 908 C C . CYS A 1 122 ? -8.344 22.703 -8.258 1 64.62 122 CYS A C 1
ATOM 910 O O . CYS A 1 122 ? -7.688 21.656 -8.195 1 64.62 122 CYS A O 1
ATOM 912 N N . ASP A 1 123 ? -8.055 23.797 -7.648 1 83 123 ASP A N 1
ATOM 913 C CA . ASP A 1 123 ? -6.977 23.859 -6.668 1 83 123 ASP A CA 1
ATOM 914 C C . ASP A 1 123 ? -7.336 23.078 -5.41 1 83 123 ASP A C 1
ATOM 916 O O . ASP A 1 123 ? -8.477 23.125 -4.945 1 83 123 ASP A O 1
ATOM 920 N N . PHE A 1 124 ? -6.582 22.25 -4.977 1 90.31 124 PHE A N 1
ATOM 921 C CA . PHE A 1 124 ? -6.695 21.578 -3.688 1 90.31 124 PHE A CA 1
ATOM 922 C C . PHE A 1 124 ? -6.77 22.578 -2.551 1 90.31 124 PHE A C 1
ATOM 924 O O . PHE A 1 124 ? -5.895 23.438 -2.414 1 90.31 124 PHE A O 1
ATOM 931 N N . HIS A 1 125 ? -7.906 22.562 -1.864 1 93.75 125 HIS A N 1
ATOM 932 C CA . HIS A 1 125 ? -8.07 23.516 -0.771 1 93.75 125 HIS A CA 1
ATOM 933 C C . HIS A 1 125 ? -8.422 22.812 0.531 1 93.75 125 HIS A C 1
ATOM 935 O O . HIS A 1 125 ? -8.562 21.578 0.554 1 93.75 125 HIS A O 1
ATOM 941 N N . SER A 1 126 ? -8.602 23.578 1.585 1 96.44 126 SER A N 1
ATOM 942 C CA . SER A 1 126 ? -8.766 23.031 2.934 1 96.44 126 SER A CA 1
ATOM 943 C C . SER A 1 126 ? -10.031 22.203 3.053 1 96.44 126 SER A C 1
ATOM 945 O O . SER A 1 126 ? -10.078 21.234 3.807 1 96.44 126 SER A O 1
ATOM 947 N N . GLY A 1 127 ? -11.055 22.609 2.344 1 96.31 127 GLY A N 1
ATOM 948 C CA . GLY A 1 127 ? -12.266 21.797 2.336 1 96.31 127 GLY A CA 1
ATOM 949 C C . GLY A 1 127 ? -12.047 20.391 1.81 1 96.31 127 GLY A C 1
ATOM 950 O O . GLY A 1 127 ? -12.594 19.438 2.344 1 96.31 127 GLY A O 1
ATOM 951 N N . HIS A 1 128 ? -11.273 20.266 0.81 1 95.69 128 HIS A N 1
ATOM 952 C CA . HIS A 1 128 ? -10.891 18.969 0.278 1 95.69 128 HIS A CA 1
ATOM 953 C C . HIS 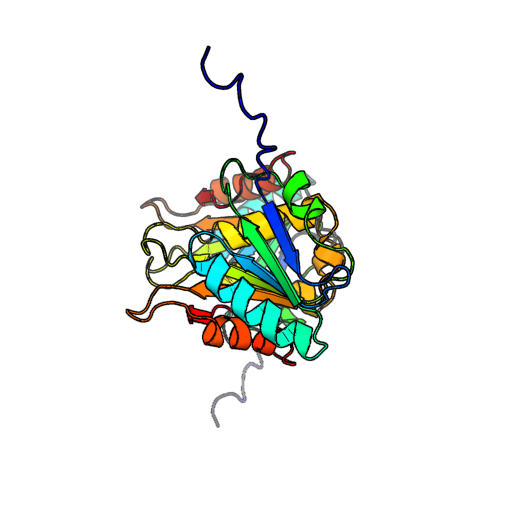A 1 128 ? -10.141 18.141 1.32 1 95.69 128 HIS A C 1
ATOM 955 O O . HIS A 1 128 ? -10.422 16.953 1.498 1 95.69 128 HIS A O 1
ATOM 961 N N . ALA A 1 129 ? -9.234 18.75 1.974 1 97.38 129 ALA A N 1
ATOM 962 C CA . ALA A 1 129 ? -8.469 18.078 3.016 1 97.38 129 ALA A CA 1
ATOM 963 C C . ALA A 1 129 ? -9.383 17.562 4.121 1 97.38 129 ALA A C 1
ATOM 965 O O . ALA A 1 129 ? -9.219 16.438 4.594 1 97.38 129 ALA A O 1
ATOM 966 N N . ALA A 1 130 ? -10.32 18.391 4.504 1 98.38 130 ALA A N 1
ATOM 967 C CA . ALA A 1 130 ? -11.281 17.969 5.523 1 98.38 130 ALA A CA 1
ATOM 968 C C . ALA A 1 130 ? -12.055 16.734 5.07 1 98.38 130 ALA A C 1
ATOM 970 O O . ALA A 1 130 ? -12.25 15.797 5.848 1 98.38 130 ALA A O 1
ATOM 971 N N . ALA A 1 131 ? -12.422 16.781 3.861 1 97.56 131 ALA A N 1
ATOM 972 C CA . ALA A 1 131 ? -13.156 15.648 3.303 1 97.56 131 ALA A CA 1
ATOM 973 C C . ALA A 1 131 ? -12.297 14.383 3.289 1 97.56 131 ALA A C 1
ATOM 975 O O . ALA A 1 131 ? -12.812 13.281 3.471 1 97.56 131 ALA A O 1
ATOM 976 N N . VAL A 1 132 ? -11.07 14.531 3.1 1 97.31 132 VAL A N 1
ATOM 977 C CA . VAL A 1 132 ? -10.133 13.414 3.076 1 97.31 132 VAL A CA 1
ATOM 978 C C . VAL A 1 132 ? -10.062 12.773 4.461 1 97.31 132 VAL A C 1
ATOM 980 O O . VAL A 1 132 ? -10.094 11.547 4.586 1 97.31 132 VAL A O 1
ATOM 983 N N . TYR A 1 133 ? -9.953 13.57 5.543 1 98.5 133 TYR A N 1
ATOM 984 C CA . TYR A 1 133 ? -9.977 13.031 6.898 1 98.5 133 TYR A CA 1
ATOM 985 C C . TYR A 1 133 ? -11.266 12.266 7.156 1 98.5 133 TYR A C 1
ATOM 987 O O . TYR A 1 133 ? -11.242 11.164 7.719 1 98.5 133 TYR A O 1
ATOM 995 N N . MET A 1 134 ? -12.391 12.836 6.734 1 97.94 134 MET A N 1
ATOM 996 C CA . MET A 1 134 ? -13.688 12.211 6.973 1 97.94 134 MET A CA 1
ATOM 997 C C . MET A 1 134 ? -13.805 10.891 6.219 1 97.94 134 MET A C 1
ATOM 999 O O . MET A 1 134 ? -14.375 9.93 6.734 1 97.94 134 MET A O 1
ATOM 1003 N N . ASN A 1 135 ? -13.273 10.844 5.012 1 97.5 135 ASN A N 1
ATOM 1004 C CA . ASN A 1 135 ? -13.289 9.609 4.234 1 97.5 135 ASN A CA 1
ATOM 1005 C C . ASN A 1 135 ? -12.641 8.461 4.996 1 97.5 135 ASN A C 1
ATOM 1007 O O . ASN A 1 135 ? -13.18 7.352 5.027 1 97.5 135 ASN A O 1
ATOM 1011 N N . ALA A 1 136 ? -11.523 8.758 5.637 1 96.94 136 ALA A N 1
ATOM 1012 C CA . ALA A 1 136 ? -10.758 7.719 6.324 1 96.94 136 ALA A CA 1
ATOM 1013 C C . ALA A 1 136 ? -11.523 7.184 7.531 1 96.94 136 ALA A C 1
ATOM 1015 O O . ALA A 1 136 ? -11.219 6.102 8.039 1 96.94 136 ALA A O 1
ATOM 1016 N N . ARG A 1 137 ? -12.531 7.926 7.984 1 96.94 137 ARG A N 1
ATOM 1017 C CA . ARG A 1 137 ? -13.289 7.543 9.172 1 96.94 137 ARG A CA 1
ATOM 1018 C C . ARG A 1 137 ? -14.5 6.691 8.797 1 96.94 137 ARG A C 1
ATOM 1020 O O . ARG A 1 137 ? -15.148 6.117 9.664 1 96.94 137 ARG A O 1
ATOM 1027 N N . GLU A 1 138 ? -14.789 6.656 7.547 1 95.69 138 GLU A N 1
ATOM 1028 C CA . GLU A 1 138 ? -15.938 5.879 7.102 1 95.69 138 GLU A CA 1
ATOM 1029 C C . GLU A 1 138 ? -15.727 4.387 7.34 1 95.69 138 GLU A C 1
ATOM 1031 O O . GLU A 1 138 ? -14.594 3.918 7.402 1 95.69 138 GLU A O 1
ATOM 1036 N N . ASN A 1 139 ? -16.797 3.68 7.402 1 90.62 139 ASN A N 1
ATOM 1037 C CA . ASN A 1 139 ? -16.719 2.229 7.547 1 90.62 139 ASN A CA 1
ATOM 1038 C C . ASN A 1 139 ? -16.062 1.576 6.34 1 90.62 139 ASN A C 1
ATOM 1040 O O . ASN A 1 139 ? -15.328 0.597 6.48 1 90.62 139 ASN A O 1
ATOM 1044 N N . THR A 1 140 ? -16.422 2.148 5.199 1 89.12 140 THR A N 1
ATOM 1045 C CA . THR A 1 140 ? -15.797 1.71 3.955 1 89.12 140 THR A CA 1
ATOM 1046 C C . THR A 1 140 ? -15.188 2.893 3.209 1 89.12 140 THR A C 1
ATOM 1048 O O . THR A 1 140 ? -15.797 3.432 2.283 1 89.12 140 THR A O 1
ATOM 1051 N N . PRO A 1 141 ? -14.031 3.217 3.627 1 92.56 141 PRO A N 1
ATOM 1052 C CA . PRO A 1 141 ? -13.406 4.375 2.984 1 92.56 141 PRO A CA 1
ATOM 1053 C C . PRO A 1 141 ? -13.211 4.184 1.483 1 92.56 141 PRO A C 1
ATOM 1055 O O . PRO A 1 141 ? -13.023 3.055 1.021 1 92.56 141 PRO A O 1
ATOM 1058 N N . MET A 1 142 ? -13.352 5.301 0.78 1 86.19 142 MET A N 1
ATOM 1059 C CA . MET A 1 142 ? -13.055 5.273 -0.648 1 86.19 142 MET A CA 1
ATOM 1060 C C . MET A 1 142 ? -11.562 5.062 -0.885 1 86.19 142 MET A C 1
ATOM 1062 O O . MET A 1 142 ? -10.727 5.738 -0.278 1 86.19 142 MET A O 1
ATOM 1066 N N . GLU A 1 143 ? -11.406 4.086 -1.758 1 82.38 143 GLU A N 1
ATOM 1067 C CA . GLU A 1 143 ? -10.023 3.83 -2.141 1 82.38 143 GLU A CA 1
ATOM 1068 C C . GLU A 1 143 ? -9.695 4.469 -3.486 1 82.38 143 GLU A C 1
ATOM 1070 O O . GLU A 1 143 ? -10.578 4.652 -4.324 1 82.38 143 GLU A O 1
ATOM 1075 N N . SER A 1 144 ? -8.516 4.996 -3.76 1 78.31 144 SER A N 1
ATOM 1076 C CA . SER A 1 144 ? -8.062 5.559 -5.027 1 78.31 144 SER A CA 1
ATOM 1077 C C . SER A 1 144 ? -8.961 6.707 -5.473 1 78.31 144 SER A C 1
ATOM 1079 O O . SER A 1 144 ? -9.555 6.656 -6.551 1 78.31 144 SER A O 1
ATOM 1081 N N . PHE A 1 145 ? -9.086 7.68 -4.773 1 81.38 145 PHE A N 1
ATOM 1082 C CA . PHE A 1 145 ? -9.922 8.836 -5.074 1 81.38 145 PHE A CA 1
ATOM 1083 C C . PHE A 1 145 ? -9.086 9.992 -5.605 1 81.38 145 PHE A C 1
ATOM 1085 O O . PHE A 1 145 ? -7.855 9.945 -5.551 1 81.38 145 PHE A O 1
ATOM 1092 N N . SER A 1 146 ? -9.789 10.883 -6.25 1 81.81 146 SER A N 1
ATOM 1093 C CA . SER A 1 146 ? -9.148 12.117 -6.699 1 81.81 146 SER A CA 1
ATOM 1094 C C . SER A 1 146 ? -9.852 13.344 -6.121 1 81.81 146 SER A C 1
ATOM 1096 O O . SER A 1 146 ? -11.078 13.375 -6.023 1 81.81 146 SER A O 1
ATOM 1098 N N . VAL A 1 147 ? -9 14.297 -5.715 1 84.88 147 VAL A N 1
ATOM 1099 C CA . VAL A 1 147 ? -9.531 15.539 -5.168 1 84.88 147 VAL A CA 1
ATOM 1100 C C . VAL A 1 147 ? -8.883 16.734 -5.875 1 84.88 147 VAL A C 1
ATOM 1102 O O . VAL A 1 147 ? -7.727 16.656 -6.297 1 84.88 147 VAL A O 1
ATOM 1105 N N . ALA B 1 1 ? -32.938 -16.406 -16.641 1 28.97 1 ALA B N 1
ATOM 1106 C CA . ALA B 1 1 ? -32.781 -17.438 -15.617 1 28.97 1 ALA B CA 1
ATOM 1107 C C . ALA B 1 1 ? -31.484 -18.203 -15.797 1 28.97 1 ALA B C 1
ATOM 1109 O O . ALA B 1 1 ? -31.359 -19.328 -15.312 1 28.97 1 ALA B O 1
ATOM 1110 N N . ILE B 1 2 ? -30.344 -17.688 -16.266 1 32.72 2 ILE B N 1
ATOM 1111 C CA . ILE B 1 2 ? -29.281 -18.344 -17.016 1 32.72 2 ILE B CA 1
ATOM 1112 C C . ILE B 1 2 ? -28.531 -19.328 -16.125 1 32.72 2 ILE B C 1
ATOM 1114 O O . ILE B 1 2 ? -28.297 -20.469 -16.516 1 32.72 2 ILE B O 1
ATOM 1118 N N . GLY B 1 3 ? -27.641 -18.906 -15.055 1 35.38 3 GLY B N 1
ATOM 1119 C CA . GLY B 1 3 ? -26.531 -19.641 -14.461 1 35.38 3 GLY B CA 1
ATOM 1120 C C . GLY B 1 3 ? -26.984 -20.75 -13.531 1 35.38 3 GLY B C 1
ATOM 1121 O O . GLY B 1 3 ? -26.672 -20.734 -12.336 1 35.38 3 GLY B O 1
ATOM 1122 N N . LYS B 1 4 ? -27.938 -21.312 -13.617 1 37.16 4 LYS B N 1
ATOM 1123 C CA . LYS B 1 4 ? -28.266 -22.406 -12.711 1 37.16 4 LYS B CA 1
ATOM 1124 C C . LYS B 1 4 ? -27.25 -23.547 -12.812 1 37.16 4 LYS B C 1
ATOM 1126 O O . LYS B 1 4 ? -27.422 -24.594 -12.203 1 37.16 4 LYS B O 1
ATOM 1131 N N . ALA B 1 5 ? -26.656 -24.016 -13.922 1 40.97 5 ALA B N 1
ATOM 1132 C CA . ALA B 1 5 ? -25.984 -25.219 -14.375 1 40.97 5 ALA B CA 1
ATOM 1133 C C . ALA B 1 5 ? -24.781 -25.531 -13.508 1 40.97 5 ALA B C 1
ATOM 1135 O O . ALA B 1 5 ? -24.656 -26.641 -12.977 1 40.97 5 ALA B O 1
ATOM 1136 N N . THR B 1 6 ? -23.266 -25.875 -14.156 1 42.44 6 THR B N 1
ATOM 1137 C CA 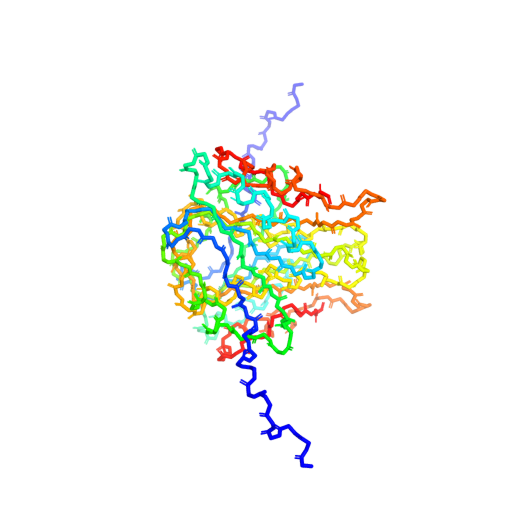. THR B 1 6 ? -22.031 -26.359 -13.539 1 42.44 6 THR B CA 1
ATOM 1138 C C . THR B 1 6 ? -21.641 -25.469 -12.367 1 42.44 6 THR B C 1
ATOM 1140 O O . THR B 1 6 ? -21.422 -24.266 -12.539 1 42.44 6 THR B O 1
ATOM 1143 N N . GLY B 1 7 ? -22.062 -25.453 -11.352 1 43.5 7 GLY B N 1
ATOM 1144 C CA . GLY B 1 7 ? -21.812 -24.719 -10.133 1 43.5 7 GLY B CA 1
ATOM 1145 C C . GLY B 1 7 ? -20.344 -24.359 -9.945 1 43.5 7 GLY B C 1
ATOM 1146 O O . GLY B 1 7 ? -19.672 -24.938 -9.094 1 43.5 7 GLY B O 1
ATOM 1147 N N . ARG B 1 8 ? -19.453 -24.188 -10.961 1 48.12 8 ARG B N 1
ATOM 1148 C CA . ARG B 1 8 ? -18.047 -23.812 -10.867 1 48.12 8 ARG B CA 1
ATOM 1149 C C . ARG B 1 8 ? -17.828 -22.734 -9.812 1 48.12 8 ARG B C 1
ATOM 1151 O O . ARG B 1 8 ? -18.484 -21.688 -9.852 1 48.12 8 ARG B O 1
ATOM 1158 N N . GLU B 1 9 ? -17.609 -23.109 -8.578 1 57.31 9 GLU B N 1
ATOM 1159 C CA . GLU B 1 9 ? -17.266 -22.234 -7.469 1 57.31 9 GLU B CA 1
ATOM 1160 C C . GLU B 1 9 ? -16.344 -21.094 -7.922 1 57.31 9 GLU B C 1
ATOM 1162 O O . GLU B 1 9 ? -15.234 -21.344 -8.383 1 57.31 9 GLU B O 1
ATOM 1167 N N . TYR B 1 10 ? -16.875 -20.078 -8.484 1 71.62 10 TYR B N 1
ATOM 1168 C CA . TYR B 1 10 ? -16.156 -18.859 -8.867 1 71.62 10 TYR B CA 1
ATOM 1169 C C . TYR B 1 10 ? -15.273 -18.375 -7.723 1 71.62 10 TYR B C 1
ATOM 1171 O O . TYR B 1 10 ? -15.766 -18.078 -6.633 1 71.62 10 TYR B O 1
ATOM 1179 N N . VAL B 1 11 ? -14.039 -18.734 -7.812 1 86.38 11 VAL B N 1
ATOM 1180 C CA . VAL B 1 11 ? -13.047 -18.281 -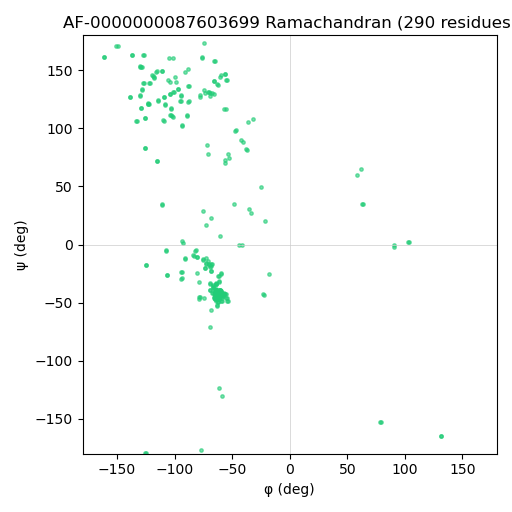6.84 1 86.38 11 VAL B CA 1
ATOM 1181 C C . VAL B 1 11 ? -12.367 -17.016 -7.355 1 86.38 11 VAL B C 1
ATOM 1183 O O . VAL B 1 11 ? -11.562 -17.062 -8.289 1 86.38 11 VAL B O 1
ATOM 1186 N N . PRO B 1 12 ? -12.727 -15.906 -6.852 1 93.19 12 PRO B N 1
ATOM 1187 C CA . PRO B 1 12 ? -12.188 -14.641 -7.363 1 93.19 12 PRO B CA 1
ATOM 1188 C C . PRO B 1 12 ? -10.672 -14.547 -7.195 1 93.19 12 PRO B C 1
ATOM 1190 O O . PRO B 1 12 ? -9.992 -13.93 -8.023 1 93.19 12 PRO B O 1
ATOM 1193 N N . TYR B 1 13 ? -10.133 -15.156 -6.148 1 96.5 13 TYR B N 1
ATOM 1194 C CA . TYR B 1 13 ? -8.711 -15.188 -5.832 1 96.5 13 TYR B CA 1
ATOM 1195 C C . TYR B 1 13 ? -8.219 -16.625 -5.664 1 96.5 13 TYR B C 1
ATOM 1197 O O . TYR B 1 13 ? -8.555 -17.281 -4.684 1 96.5 13 TYR B O 1
ATOM 1205 N N . LYS B 1 14 ? -7.469 -17.078 -6.59 1 96.94 14 LYS B N 1
ATOM 1206 C CA . LYS B 1 14 ? -7.035 -18.469 -6.562 1 96.94 14 LYS B CA 1
ATOM 1207 C C . LYS B 1 14 ? -5.551 -18.578 -6.223 1 96.94 14 LYS B C 1
ATOM 1209 O O . LYS B 1 14 ? -4.703 -18.031 -6.941 1 96.94 14 LYS B O 1
ATOM 1214 N N . TYR B 1 15 ? -5.34 -19.25 -5.172 1 98.19 15 TYR B N 1
ATOM 1215 C CA . TYR B 1 15 ? -3.967 -19.453 -4.734 1 98.19 15 TYR B CA 1
ATOM 1216 C C . TYR B 1 15 ? -3.375 -20.703 -5.383 1 98.19 15 TYR B C 1
ATOM 1218 O O . TYR B 1 15 ? -4.055 -21.719 -5.52 1 98.19 15 TYR B O 1
ATOM 1226 N N . HIS B 1 16 ? -2.174 -20.594 -5.832 1 98.38 16 HIS B N 1
ATOM 1227 C CA . HIS B 1 16 ? -1.349 -21.703 -6.289 1 98.38 16 HIS B CA 1
ATOM 1228 C C . HIS B 1 16 ? 0.007 -21.719 -5.586 1 98.38 16 HIS B C 1
ATOM 1230 O O . HIS B 1 16 ? 0.629 -20.656 -5.422 1 98.38 16 HIS B O 1
ATOM 1236 N N . GLY B 1 17 ? 0.5 -22.906 -5.195 1 98.62 17 GLY B N 1
ATOM 1237 C CA . GLY B 1 17 ? 1.864 -22.984 -4.699 1 98.62 17 GLY B CA 1
ATOM 1238 C C . GLY B 1 17 ? 1.98 -23.75 -3.4 1 98.62 17 GLY B C 1
ATOM 1239 O O . GLY B 1 17 ? 1.123 -24.578 -3.086 1 98.62 17 GLY B O 1
ATOM 1240 N N . ALA B 1 18 ? 3.131 -23.609 -2.711 1 98.69 18 ALA B N 1
ATOM 1241 C CA . ALA B 1 18 ? 3.402 -24.312 -1.461 1 98.69 18 ALA B CA 1
ATOM 1242 C C . ALA B 1 18 ? 2.406 -23.906 -0.377 1 98.69 18 ALA B C 1
ATOM 1244 O O . ALA B 1 18 ? 2.064 -22.734 -0.246 1 98.69 18 ALA B O 1
ATOM 1245 N N . ALA B 1 19 ? 1.9 -24.844 0.389 1 98.06 19 ALA B N 1
ATOM 1246 C CA . ALA B 1 19 ? 0.984 -24.562 1.492 1 98.06 19 ALA B CA 1
ATOM 1247 C C . ALA B 1 19 ? 1.649 -23.688 2.549 1 98.06 19 ALA B C 1
ATOM 1249 O O . ALA B 1 19 ? 0.976 -22.922 3.246 1 98.06 19 ALA B O 1
ATOM 1250 N N . ASP B 1 20 ? 2.959 -23.781 2.625 1 98.62 20 ASP B N 1
ATOM 1251 C CA . ASP B 1 20 ? 3.727 -23 3.59 1 98.62 20 ASP B CA 1
ATOM 1252 C C . ASP B 1 20 ? 4.566 -21.938 2.889 1 98.62 20 ASP B C 1
ATOM 1254 O O . ASP B 1 20 ? 5.688 -21.641 3.309 1 98.62 20 ASP B O 1
ATOM 1258 N N . ALA B 1 21 ? 4.078 -21.375 1.805 1 98.88 21 ALA B N 1
ATOM 1259 C CA . ALA B 1 21 ? 4.793 -20.375 1.032 1 98.88 21 ALA B CA 1
ATOM 1260 C C . ALA B 1 21 ? 5.219 -19.203 1.918 1 98.88 21 ALA B C 1
ATOM 1262 O O . ALA B 1 21 ? 4.461 -18.766 2.793 1 98.88 21 ALA B O 1
ATOM 1263 N N . THR B 1 22 ? 6.406 -18.672 1.689 1 98.88 22 THR B N 1
ATOM 1264 C CA . THR B 1 22 ? 6.895 -17.453 2.346 1 98.88 22 THR B CA 1
ATOM 1265 C C . THR B 1 22 ? 6.898 -16.281 1.378 1 98.88 22 THR B C 1
ATOM 1267 O O . THR B 1 22 ? 6.871 -15.125 1.802 1 98.88 22 THR B O 1
ATOM 1270 N N . ASP B 1 23 ? 7.02 -16.609 0.086 1 98.88 23 ASP B N 1
ATOM 1271 C CA . ASP B 1 23 ? 7.09 -15.609 -0.977 1 98.88 23 ASP B CA 1
ATOM 1272 C C . ASP B 1 23 ? 5.871 -15.688 -1.891 1 98.88 23 ASP B C 1
ATOM 1274 O O . ASP B 1 23 ? 5.582 -16.75 -2.457 1 98.88 23 ASP B O 1
ATOM 1278 N N . LEU B 1 24 ? 5.164 -14.578 -2.035 1 98.88 24 LEU B N 1
ATOM 1279 C CA . LEU B 1 24 ? 3.918 -14.57 -2.795 1 98.88 24 LEU B CA 1
ATOM 1280 C C . LEU B 1 24 ? 3.928 -13.461 -3.844 1 98.88 24 LEU B C 1
ATOM 1282 O O . LEU B 1 24 ? 4.348 -12.336 -3.561 1 98.88 24 LEU B O 1
ATOM 1286 N N . ILE B 1 25 ? 3.562 -13.781 -5.016 1 98.5 25 ILE B N 1
ATOM 1287 C CA . ILE B 1 25 ? 3.213 -12.805 -6.047 1 98.5 25 ILE B CA 1
ATOM 1288 C C . ILE B 1 25 ? 1.695 -12.742 -6.203 1 98.5 25 ILE B C 1
ATOM 1290 O O . ILE B 1 25 ? 1.032 -13.781 -6.309 1 98.5 25 ILE B O 1
ATOM 1294 N N . VAL B 1 26 ? 1.152 -11.602 -6.168 1 98 26 VAL B N 1
ATOM 1295 C CA . VAL B 1 26 ? -0.23 -11.336 -6.555 1 98 26 VAL B CA 1
ATOM 1296 C C . VAL B 1 26 ? -0.27 -10.742 -7.957 1 98 26 VAL B C 1
ATOM 1298 O O . VAL B 1 26 ? 0.432 -9.766 -8.25 1 98 26 VAL B O 1
ATOM 1301 N N . ILE B 1 27 ? -1.104 -11.273 -8.789 1 95 27 ILE B N 1
ATOM 1302 C CA . ILE B 1 27 ? -1.074 -10.859 -10.188 1 95 27 ILE B CA 1
ATOM 1303 C C . ILE B 1 27 ? -2.391 -11.234 -10.867 1 95 27 ILE B C 1
ATOM 1305 O O . ILE B 1 27 ? -3.17 -12.031 -10.328 1 95 27 ILE B O 1
ATOM 1309 N N . MET B 1 28 ? -2.68 -10.586 -12.023 1 92 28 MET B N 1
ATOM 1310 C CA . MET B 1 28 ? -3.898 -10.875 -12.773 1 92 28 MET B CA 1
ATOM 1311 C C . MET B 1 28 ? -3.58 -11.203 -14.227 1 92 28 MET B C 1
ATOM 1313 O O . MET B 1 28 ? -2.48 -10.914 -14.711 1 92 28 MET B O 1
ATOM 1317 N N . GLY B 1 29 ? -4.574 -11.812 -14.844 1 86 29 GLY B N 1
ATOM 1318 C CA . GLY B 1 29 ? -4.551 -11.961 -16.297 1 86 29 GLY B CA 1
ATOM 1319 C C . GLY B 1 29 ? -3.658 -13.086 -16.766 1 86 29 GLY B C 1
ATOM 1320 O O . GLY B 1 29 ? -3.5 -14.094 -16.078 1 86 29 GLY B O 1
ATOM 1321 N N . SER B 1 30 ? -3.156 -12.969 -17.938 1 85.88 30 SER B N 1
ATOM 1322 C CA . SER B 1 30 ? -2.428 -14.031 -18.625 1 85.88 30 SER B CA 1
ATOM 1323 C C . SER B 1 30 ? -1.047 -14.234 -18.016 1 85.88 30 SER B C 1
ATOM 1325 O O . SER B 1 30 ? -0.42 -15.273 -18.219 1 85.88 30 SER B O 1
ATOM 1327 N N . ALA B 1 31 ? -0.641 -13.289 -17.281 1 91.12 31 ALA B N 1
ATOM 1328 C CA . ALA B 1 31 ? 0.689 -13.367 -16.688 1 91.12 31 ALA B CA 1
ATOM 1329 C C . ALA B 1 31 ? 0.73 -14.398 -15.562 1 91.12 31 ALA B C 1
ATOM 1331 O O . ALA B 1 31 ? 1.809 -14.789 -15.109 1 91.12 31 ALA B O 1
ATOM 1332 N N . VAL B 1 32 ? -0.379 -14.867 -15.125 1 95.38 32 VAL B N 1
ATOM 1333 C CA . VAL B 1 32 ? -0.488 -15.859 -14.055 1 95.38 32 VAL B CA 1
ATOM 1334 C C . VAL B 1 32 ? 0.268 -17.125 -14.453 1 95.38 32 VAL B C 1
ATOM 1336 O O . VAL B 1 32 ? 0.979 -17.703 -13.625 1 95.38 32 VAL B O 1
ATOM 1339 N N . GLU B 1 33 ? 0.121 -17.5 -15.711 1 96.44 33 GLU B N 1
ATOM 1340 C CA . GLU B 1 33 ? 0.745 -18.75 -16.156 1 96.44 33 GLU B CA 1
ATOM 1341 C C . GLU B 1 33 ? 2.266 -18.656 -16.078 1 96.44 33 GLU B C 1
ATOM 1343 O O . GLU B 1 33 ? 2.93 -19.609 -15.672 1 96.44 33 GLU B O 1
ATOM 1348 N N . ALA B 1 34 ? 2.811 -17.562 -16.453 1 96.44 34 ALA B N 1
ATOM 1349 C CA . ALA B 1 34 ? 4.254 -17.359 -16.344 1 96.44 34 ALA B CA 1
ATOM 1350 C C . ALA B 1 34 ? 4.703 -17.453 -14.883 1 96.44 34 ALA B C 1
ATOM 1352 O O . ALA B 1 34 ? 5.75 -18.031 -14.594 1 96.44 34 ALA B O 1
ATOM 1353 N N . CYS B 1 35 ? 3.959 -16.938 -13.961 1 97.94 35 CYS B N 1
ATOM 1354 C CA . CYS B 1 35 ? 4.273 -17.016 -12.539 1 97.94 35 CYS B CA 1
ATOM 1355 C C . CYS B 1 35 ? 4.184 -18.453 -12.031 1 97.94 35 CYS B C 1
ATOM 1357 O O . CYS B 1 35 ? 5.02 -18.891 -11.25 1 97.94 35 CYS B O 1
ATOM 1359 N N . ARG B 1 36 ? 3.168 -19.125 -12.477 1 98.31 36 ARG B N 1
ATOM 1360 C CA . ARG B 1 36 ? 2.986 -20.516 -12.062 1 98.31 36 ARG B CA 1
ATOM 1361 C C . ARG B 1 36 ? 4.152 -21.391 -12.523 1 98.31 36 ARG B C 1
ATOM 1363 O O . ARG B 1 36 ? 4.613 -22.266 -11.789 1 98.31 36 ARG B O 1
ATOM 1370 N N . GLU B 1 37 ? 4.613 -21.156 -13.703 1 98.44 37 GLU B N 1
ATOM 1371 C CA . GLU B 1 37 ? 5.762 -21.891 -14.219 1 98.44 37 GLU B CA 1
ATOM 1372 C C . GLU B 1 37 ? 7.004 -21.641 -13.367 1 98.44 37 GLU B C 1
ATOM 1374 O O . GLU B 1 37 ? 7.688 -22.594 -12.969 1 98.44 37 GLU B O 1
ATOM 1379 N N . ALA B 1 38 ? 7.289 -20.391 -13.102 1 98.56 38 ALA B N 1
ATOM 1380 C CA . ALA B 1 38 ? 8.43 -20.047 -12.258 1 98.56 38 ALA B CA 1
ATOM 1381 C C . ALA B 1 38 ? 8.289 -20.672 -10.867 1 98.56 38 ALA B C 1
ATOM 1383 O O . ALA B 1 38 ? 9.242 -21.266 -10.352 1 98.56 38 ALA B O 1
ATOM 1384 N N . MET B 1 39 ? 7.133 -20.469 -10.367 1 98.56 39 MET B N 1
ATOM 1385 C CA . MET B 1 39 ? 6.816 -21.016 -9.047 1 98.56 39 MET B CA 1
ATOM 1386 C C . MET B 1 39 ? 7.078 -22.516 -9 1 98.56 39 MET B C 1
ATOM 1388 O O . MET B 1 39 ? 7.695 -23 -8.055 1 98.56 39 MET B O 1
ATOM 1392 N N . THR B 1 40 ? 6.602 -23.25 -9.969 1 98.56 40 THR B N 1
ATOM 1393 C CA . THR B 1 40 ? 6.75 -24.703 -10.031 1 98.56 40 THR B CA 1
ATOM 1394 C C . THR B 1 40 ? 8.227 -25.094 -10.039 1 98.56 40 THR B C 1
ATOM 1396 O O . THR B 1 40 ? 8.641 -25.969 -9.273 1 98.56 40 THR B O 1
ATOM 1399 N N . VAL B 1 41 ? 9.031 -24.469 -10.82 1 98.56 41 VAL B N 1
ATOM 1400 C CA . VAL B 1 41 ? 10.461 -24.75 -10.93 1 98.56 41 VAL B CA 1
ATOM 1401 C C . VAL B 1 41 ? 11.148 -24.438 -9.602 1 98.56 41 VAL B C 1
ATOM 1403 O O . VAL B 1 41 ? 11.938 -25.25 -9.109 1 98.56 41 VAL B O 1
ATOM 1406 N N . LEU B 1 42 ? 10.844 -23.328 -9.031 1 98.69 42 LEU B N 1
ATOM 1407 C CA . LEU B 1 42 ? 11.469 -22.906 -7.777 1 98.69 42 LEU B CA 1
ATOM 1408 C C . LEU B 1 42 ? 11.094 -23.844 -6.637 1 98.69 42 LEU B C 1
ATOM 1410 O O . LEU B 1 42 ? 11.953 -24.25 -5.855 1 98.69 42 LEU B O 1
ATOM 1414 N N . ASN B 1 43 ? 9.852 -24.234 -6.566 1 98.75 43 ASN B N 1
ATOM 1415 C CA . ASN B 1 43 ? 9.414 -25.109 -5.488 1 98.75 43 ASN B CA 1
ATOM 1416 C C . ASN B 1 43 ? 9.992 -26.5 -5.629 1 98.75 43 ASN B C 1
ATOM 1418 O O . ASN B 1 43 ? 10.242 -27.188 -4.629 1 98.75 43 ASN B O 1
ATOM 1422 N N . ALA B 1 44 ? 10.172 -26.953 -6.84 1 98.38 44 ALA B N 1
ATOM 1423 C CA . ALA B 1 44 ? 10.836 -28.234 -7.07 1 98.38 44 ALA B CA 1
ATOM 1424 C C . ALA B 1 44 ? 12.25 -28.219 -6.496 1 98.38 44 ALA B C 1
ATOM 1426 O O . ALA B 1 44 ? 12.797 -29.281 -6.18 1 98.38 44 ALA B O 1
ATOM 1427 N N . LYS B 1 45 ? 12.812 -27.047 -6.391 1 98.25 45 LYS B N 1
ATOM 1428 C CA . LYS B 1 45 ? 14.156 -26.891 -5.848 1 98.25 45 LYS B CA 1
ATOM 1429 C C . LYS B 1 45 ? 14.117 -26.625 -4.348 1 98.25 45 LYS B C 1
ATOM 1431 O O . LYS B 1 45 ? 15.133 -26.281 -3.742 1 98.25 45 LYS B O 1
ATOM 1436 N N . GLY B 1 46 ? 12.938 -26.609 -3.789 1 98.06 46 GLY B N 1
ATOM 1437 C CA . GLY B 1 46 ? 12.805 -26.516 -2.344 1 98.06 46 GLY B CA 1
ATOM 1438 C C . GLY B 1 46 ? 12.398 -25.125 -1.879 1 98.06 46 GLY B C 1
ATOM 1439 O O . GLY B 1 46 ? 12.344 -24.859 -0.676 1 98.06 46 GLY B O 1
ATOM 1440 N N . GLU B 1 47 ? 12.195 -24.281 -2.828 1 98.5 47 GLU B N 1
ATOM 1441 C CA . GLU B 1 47 ? 11.742 -22.938 -2.443 1 98.5 47 GLU B CA 1
ATOM 1442 C C . GLU B 1 47 ? 10.258 -22.953 -2.062 1 98.5 47 GLU B C 1
ATOM 1444 O O . GLU B 1 47 ? 9.562 -23.938 -2.303 1 98.5 47 GLU B O 1
ATOM 1449 N N . LYS B 1 48 ? 9.82 -21.953 -1.344 1 98.81 48 LYS B N 1
ATOM 1450 C CA . LYS B 1 48 ? 8.469 -21.828 -0.826 1 98.81 48 LYS B CA 1
ATOM 1451 C C . LYS B 1 48 ? 7.75 -20.625 -1.449 1 98.81 48 LYS B C 1
ATOM 1453 O O . LYS B 1 48 ? 7.547 -19.609 -0.79 1 98.81 48 LYS B O 1
ATOM 1458 N N . THR B 1 49 ? 7.418 -20.797 -2.705 1 98.88 49 THR B N 1
ATOM 1459 C CA . THR B 1 49 ? 6.805 -19.703 -3.449 1 98.88 49 THR B CA 1
ATOM 1460 C C . THR B 1 49 ? 5.344 -20 -3.764 1 98.88 49 THR B C 1
ATOM 1462 O O . THR B 1 49 ? 4.945 -21.172 -3.805 1 98.88 49 THR B O 1
ATOM 1465 N N . GLY B 1 50 ? 4.504 -18.953 -3.84 1 98.81 50 GLY B N 1
ATOM 1466 C CA . GLY B 1 50 ? 3.119 -19.016 -4.277 1 98.81 50 GLY B CA 1
ATOM 1467 C C . GLY B 1 50 ? 2.73 -17.891 -5.211 1 98.81 50 GLY B C 1
ATOM 1468 O O . GLY B 1 50 ? 3.465 -16.906 -5.352 1 98.81 50 GLY B O 1
ATOM 1469 N N . VAL B 1 51 ? 1.648 -18.078 -5.895 1 98.81 51 VAL B N 1
ATOM 1470 C CA . VAL B 1 51 ? 1.016 -17.062 -6.723 1 98.81 51 VAL B CA 1
ATOM 1471 C C . VAL B 1 51 ? -0.47 -16.969 -6.383 1 98.81 51 VAL B C 1
ATOM 1473 O O . VAL B 1 51 ? -1.148 -17.984 -6.246 1 98.81 51 VAL B O 1
ATOM 1476 N N . LEU B 1 52 ? -0.9 -15.781 -6.105 1 98.56 52 LEU B N 1
ATOM 1477 C CA . LEU B 1 52 ? -2.33 -15.516 -5.977 1 98.56 52 LEU B CA 1
ATOM 1478 C C . LEU B 1 52 ? -2.875 -14.844 -7.234 1 98.56 52 LEU B C 1
ATOM 1480 O O . LEU B 1 52 ? -2.564 -13.688 -7.508 1 98.56 52 LEU B O 1
ATOM 1484 N N . ALA B 1 53 ? -3.658 -15.609 -7.945 1 97.06 53 ALA B N 1
ATOM 1485 C CA . ALA B 1 53 ? -4.242 -15.148 -9.203 1 97.06 53 ALA B CA 1
ATOM 1486 C C . ALA B 1 53 ? -5.566 -14.422 -8.953 1 97.06 53 ALA B C 1
ATOM 1488 O O . ALA B 1 53 ? -6.48 -14.977 -8.344 1 97.06 53 ALA B O 1
ATOM 1489 N N . ILE B 1 54 ? -5.613 -13.25 -9.398 1 94.69 54 ILE B N 1
ATOM 1490 C CA . ILE B 1 54 ? -6.863 -12.5 -9.336 1 94.69 54 ILE B CA 1
ATOM 1491 C C . ILE B 1 54 ? -7.676 -12.75 -10.609 1 94.69 54 ILE B C 1
ATOM 1493 O O . ILE B 1 54 ? -7.309 -12.281 -11.688 1 94.69 54 ILE B O 1
ATOM 1497 N N . HIS B 1 55 ? -8.773 -13.43 -10.5 1 92.81 55 HIS B N 1
ATOM 1498 C CA . HIS B 1 55 ? -9.617 -13.781 -11.633 1 92.81 55 HIS B CA 1
ATOM 1499 C C . HIS B 1 55 ? -10.734 -12.758 -11.828 1 92.81 55 HIS B C 1
ATOM 1501 O O . HIS B 1 55 ? -11.195 -12.547 -12.945 1 92.81 55 HIS B O 1
ATOM 1507 N N . MET B 1 56 ? -11.078 -12.211 -10.727 1 88.88 56 MET B N 1
ATOM 1508 C CA . MET B 1 56 ? -12.078 -11.156 -10.719 1 88.88 56 MET B CA 1
ATOM 1509 C C . MET B 1 56 ? -11.617 -9.977 -9.867 1 88.88 56 MET B C 1
ATOM 1511 O O . MET B 1 56 ? -11.625 -10.047 -8.641 1 88.88 56 MET B O 1
ATOM 1515 N N . TYR B 1 57 ? -11.273 -9.008 -10.5 1 87.12 57 TYR B N 1
ATOM 1516 C CA . TYR B 1 57 ? -10.719 -7.859 -9.789 1 87.12 57 TYR B CA 1
ATOM 1517 C C . TYR B 1 57 ? -11.828 -7.027 -9.156 1 87.12 57 TYR B C 1
ATOM 1519 O O . TYR B 1 57 ? -11.688 -6.566 -8.016 1 87.12 57 TYR B O 1
ATOM 1527 N N . ARG B 1 58 ? -12.844 -6.781 -9.867 1 88.25 58 ARG B N 1
ATOM 1528 C CA . ARG B 1 58 ? -13.984 -6.059 -9.305 1 88.25 58 ARG B CA 1
ATOM 1529 C C . ARG B 1 58 ? -15.234 -6.926 -9.32 1 88.25 58 ARG B C 1
ATOM 1531 O O . ARG B 1 58 ? -15.477 -7.66 -10.281 1 88.25 58 ARG B O 1
ATOM 1538 N N . PRO B 1 59 ? -16.078 -6.879 -8.391 1 88.88 59 PRO B N 1
ATOM 1539 C CA . PRO B 1 59 ? -15.844 -6.156 -7.145 1 88.88 59 PRO B CA 1
ATOM 1540 C C . PRO B 1 59 ? -14.719 -6.773 -6.309 1 88.88 59 PRO B C 1
ATOM 1542 O O . PRO B 1 59 ? -14.578 -7.996 -6.27 1 88.88 59 PRO B O 1
ATOM 1545 N N . PHE B 1 60 ? -13.984 -5.902 -5.754 1 88.56 60 PHE B N 1
ATOM 1546 C CA . PHE B 1 60 ? -12.914 -6.379 -4.891 1 88.56 60 PHE B CA 1
ATOM 1547 C C . PHE B 1 60 ? -13.461 -6.797 -3.529 1 88.56 60 PHE B C 1
ATOM 1549 O O . PHE B 1 60 ? -14.203 -6.047 -2.898 1 88.56 60 PHE B O 1
ATOM 1556 N N . SER B 1 61 ? -13.156 -7.934 -3.107 1 90.81 61 SER B N 1
ATOM 1557 C CA . SER B 1 61 ? -13.555 -8.422 -1.791 1 90.81 61 SER B CA 1
ATOM 1558 C C . SER B 1 61 ? -12.352 -8.523 -0.857 1 90.81 61 SER B C 1
ATOM 1560 O O . SER B 1 61 ? -11.562 -9.469 -0.942 1 90.81 61 SER B O 1
ATOM 1562 N N . PRO B 1 62 ? -12.258 -7.629 0.085 1 90.88 62 PRO B N 1
ATOM 1563 C CA . PRO B 1 62 ? -11.109 -7.652 0.99 1 90.88 62 PRO B CA 1
ATOM 1564 C C . PRO B 1 62 ? -11.016 -8.945 1.798 1 90.88 62 PRO B C 1
ATOM 1566 O O . PRO B 1 62 ? -9.93 -9.516 1.937 1 90.88 62 PRO B O 1
ATOM 1569 N N . ALA B 1 63 ? -12.172 -9.383 2.309 1 92.25 63 ALA B N 1
ATOM 1570 C CA . ALA B 1 63 ? -12.195 -10.57 3.162 1 92.25 63 ALA B CA 1
ATOM 1571 C C . ALA B 1 63 ? -11.75 -11.812 2.391 1 92.25 63 ALA B C 1
ATOM 1573 O O . ALA B 1 63 ? -10.906 -12.578 2.865 1 92.25 63 ALA B O 1
ATOM 1574 N N . LEU B 1 64 ? -12.289 -11.992 1.206 1 94.69 64 LEU B N 1
ATOM 1575 C CA . LEU B 1 64 ? -11.93 -13.156 0.403 1 94.69 64 LEU B CA 1
ATOM 1576 C C . LEU B 1 64 ? -10.477 -13.094 -0.033 1 94.69 64 LEU B C 1
ATOM 1578 O O . LEU B 1 64 ? -9.781 -14.117 -0.049 1 94.69 64 LEU B O 1
ATOM 1582 N N . PHE B 1 65 ? -10.016 -11.914 -0.331 1 96.5 65 PHE B N 1
ATOM 1583 C CA . PHE B 1 65 ? -8.633 -11.734 -0.746 1 96.5 65 PHE B CA 1
ATOM 1584 C C . PHE B 1 65 ? -7.672 -12.125 0.376 1 96.5 65 PHE B C 1
ATOM 1586 O O . PHE B 1 65 ? -6.766 -12.93 0.172 1 96.5 65 PHE B O 1
ATOM 1593 N N . ALA B 1 66 ? -7.879 -11.57 1.536 1 96.62 66 ALA B N 1
ATOM 1594 C CA . ALA B 1 66 ? -7.016 -11.844 2.682 1 96.62 66 ALA B CA 1
ATOM 1595 C C . ALA B 1 66 ? -7.035 -13.328 3.045 1 96.62 66 ALA B C 1
ATOM 1597 O O . ALA B 1 66 ? -6 -13.906 3.383 1 96.62 66 ALA B O 1
ATOM 1598 N N . ALA B 1 67 ? -8.211 -13.938 2.953 1 96.62 67 ALA B N 1
ATOM 1599 C CA . ALA B 1 67 ? -8.375 -15.336 3.34 1 96.62 67 ALA B CA 1
ATOM 1600 C C . ALA B 1 67 ? -7.637 -16.266 2.375 1 96.62 67 ALA B C 1
ATOM 1602 O O . ALA B 1 67 ? -7.281 -17.391 2.734 1 96.62 67 ALA B O 1
ATOM 1603 N N . ALA B 1 68 ? -7.402 -15.805 1.215 1 97.69 68 ALA B N 1
ATOM 1604 C CA . ALA B 1 68 ? -6.793 -16.641 0.178 1 97.69 68 ALA B CA 1
ATOM 1605 C C . ALA B 1 68 ? -5.281 -16.719 0.353 1 97.69 68 ALA B C 1
ATOM 1607 O O . ALA B 1 68 ? -4.617 -17.547 -0.271 1 97.69 68 ALA B O 1
ATOM 1608 N N . ILE B 1 69 ? -4.684 -15.93 1.185 1 98.38 69 ILE B N 1
ATOM 1609 C CA . ILE B 1 69 ? -3.236 -15.852 1.37 1 98.38 69 ILE B CA 1
ATOM 1610 C C . ILE B 1 69 ? -2.82 -16.75 2.533 1 98.38 69 ILE B C 1
ATOM 1612 O O . ILE B 1 69 ? -3.309 -16.594 3.654 1 98.38 69 ILE B O 1
ATOM 1616 N N . PRO B 1 70 ? -1.932 -17.672 2.287 1 98.62 70 PRO B N 1
ATOM 1617 C CA . PRO B 1 70 ? -1.423 -18.469 3.402 1 98.62 70 PRO B CA 1
ATOM 1618 C C . PRO B 1 70 ? -0.824 -17.625 4.516 1 98.62 70 PRO B C 1
ATOM 1620 O O . PRO B 1 70 ? -0.17 -16.609 4.242 1 98.62 70 PRO B O 1
ATOM 1623 N N . LYS B 1 71 ? -0.947 -18.047 5.738 1 98.06 71 LYS B N 1
ATOM 1624 C CA . LYS B 1 71 ? -0.48 -17.312 6.902 1 98.06 71 LYS B CA 1
ATOM 1625 C C . LYS B 1 71 ? 1.045 -17.281 6.965 1 98.06 71 LYS B C 1
ATOM 1627 O O . LYS B 1 71 ? 1.63 -16.469 7.688 1 98.06 71 LYS B O 1
ATOM 1632 N N . THR B 1 72 ? 1.686 -18.188 6.211 1 98.75 72 THR B N 1
ATOM 1633 C CA . THR B 1 72 ? 3.135 -18.344 6.273 1 98.75 72 THR B CA 1
ATOM 1634 C C . THR B 1 72 ? 3.822 -17.312 5.383 1 98.75 72 THR B C 1
ATOM 1636 O O . THR B 1 72 ? 5.043 -17.141 5.445 1 98.75 72 THR B O 1
ATOM 1639 N N . VAL B 1 73 ? 3.074 -16.578 4.551 1 98.75 73 VAL B N 1
ATOM 1640 C CA . VAL B 1 73 ? 3.67 -15.617 3.633 1 98.75 73 VAL B CA 1
ATOM 1641 C C . VAL B 1 73 ? 4.223 -14.43 4.418 1 98.75 73 VAL B C 1
ATOM 1643 O O . VAL B 1 73 ? 3.523 -13.852 5.254 1 98.75 73 VAL B O 1
ATOM 1646 N N . THR B 1 74 ? 5.473 -14.062 4.105 1 98.31 74 THR B N 1
ATOM 1647 C CA . THR B 1 74 ? 6.078 -12.914 4.773 1 98.31 74 THR B CA 1
ATOM 1648 C C . THR B 1 74 ? 6.562 -11.891 3.754 1 98.31 74 THR B C 1
ATOM 1650 O O . THR B 1 74 ? 6.855 -10.742 4.109 1 98.31 74 THR B O 1
ATOM 1653 N N . ARG B 1 75 ? 6.715 -12.305 2.482 1 98.56 75 ARG B N 1
ATOM 1654 C CA . ARG B 1 75 ? 7.141 -11.422 1.401 1 98.56 75 ARG B CA 1
ATOM 1655 C C . ARG B 1 75 ? 6.113 -11.406 0.273 1 98.56 75 ARG B C 1
ATOM 1657 O O . ARG B 1 75 ? 5.793 -12.445 -0.299 1 98.56 75 ARG B O 1
ATOM 1664 N N . LEU B 1 76 ? 5.578 -10.18 -0.01 1 98.44 76 LEU B N 1
ATOM 1665 C CA . LEU B 1 76 ? 4.488 -10.008 -0.96 1 98.44 76 LEU B CA 1
ATOM 1666 C C . LEU B 1 76 ? 4.883 -9.039 -2.07 1 98.44 76 LEU B C 1
ATOM 1668 O O . LEU B 1 76 ? 5.32 -7.918 -1.796 1 98.44 76 LEU B O 1
ATOM 1672 N N . THR B 1 77 ? 4.84 -9.492 -3.281 1 97.19 77 THR B N 1
ATOM 1673 C CA . THR B 1 77 ? 4.965 -8.609 -4.438 1 97.19 77 THR B CA 1
ATOM 1674 C C . THR B 1 77 ? 3.629 -8.484 -5.164 1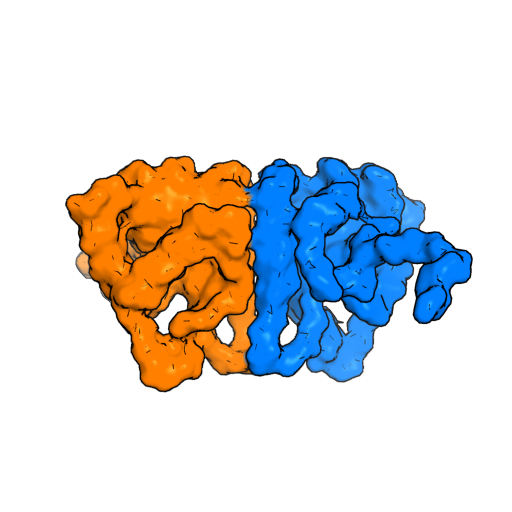 97.19 77 THR B C 1
ATOM 1676 O O . THR B 1 77 ? 2.992 -9.484 -5.492 1 97.19 77 THR B O 1
ATOM 1679 N N . ILE B 1 78 ? 3.189 -7.25 -5.375 1 95.25 78 ILE B N 1
ATOM 1680 C CA . ILE B 1 78 ? 1.951 -6.941 -6.082 1 95.25 78 ILE B CA 1
ATOM 1681 C C . ILE B 1 78 ? 2.27 -6.461 -7.492 1 95.25 78 ILE B C 1
ATOM 1683 O O . ILE B 1 78 ? 2.85 -5.387 -7.676 1 95.25 78 ILE B O 1
ATOM 1687 N N . LEU B 1 79 ? 1.943 -7.203 -8.5 1 92.44 79 LEU B N 1
ATOM 1688 C CA . LEU B 1 79 ? 2.221 -6.867 -9.891 1 92.44 79 LEU B CA 1
ATOM 1689 C C . LEU B 1 79 ? 0.961 -6.363 -10.594 1 92.44 79 LEU B C 1
ATOM 1691 O O . LEU B 1 79 ? -0.025 -7.094 -10.703 1 92.44 79 LEU B O 1
ATOM 1695 N N . ASP B 1 80 ? 0.959 -5.145 -11.023 1 86.94 80 ASP B N 1
ATOM 1696 C CA . ASP B 1 80 ? -0.151 -4.52 -11.734 1 86.94 80 ASP B CA 1
ATOM 1697 C C . ASP B 1 80 ? 0.145 -4.414 -13.227 1 86.94 80 ASP B C 1
ATOM 1699 O O . ASP B 1 80 ? 1.299 -4.246 -13.633 1 86.94 80 ASP B O 1
ATOM 1703 N N . ARG B 1 81 ? -0.933 -4.688 -14.016 1 81.12 81 ARG B N 1
ATOM 1704 C CA . ARG B 1 81 ? -0.734 -4.578 -15.461 1 81.12 81 ARG B CA 1
ATOM 1705 C C . ARG B 1 81 ? -0.644 -3.117 -15.891 1 81.12 81 ARG B C 1
ATOM 1707 O O . ARG B 1 81 ? -1.372 -2.266 -15.375 1 81.12 81 ARG B O 1
ATOM 1714 N N . ASP B 1 82 ? 0.41 -2.889 -16.672 1 62.69 82 ASP B N 1
ATOM 1715 C CA . ASP B 1 82 ? 0.624 -1.546 -17.203 1 62.69 82 ASP B CA 1
ATOM 1716 C C . ASP B 1 82 ? -0.626 -1.031 -17.906 1 62.69 82 ASP B C 1
ATOM 1718 O O . ASP B 1 82 ? -1.08 -1.627 -18.891 1 62.69 82 ASP B O 1
ATOM 1722 N N . LYS B 1 83 ? -1.689 -0.634 -17.219 1 52.31 83 LYS B N 1
ATOM 1723 C CA . LYS B 1 83 ? -2.711 -0.035 -18.078 1 52.31 83 LYS B CA 1
ATOM 1724 C C . LYS B 1 83 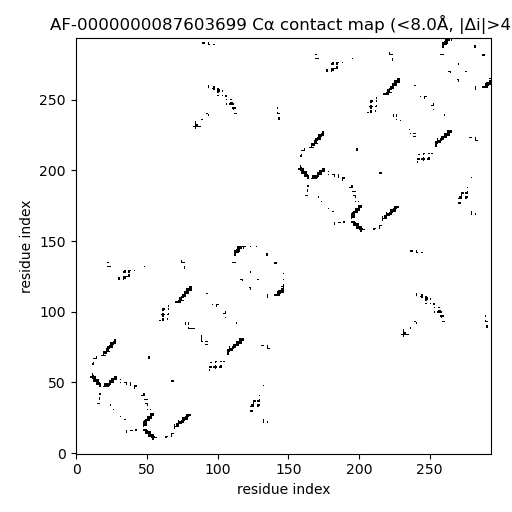? -2.299 1.361 -18.531 1 52.31 83 LYS B C 1
ATOM 1726 O O . LYS B 1 83 ? -1.336 1.931 -18.016 1 52.31 83 LYS B O 1
ATOM 1731 N N . ASP B 1 84 ? -3.068 1.915 -19.391 1 46.31 84 ASP B N 1
ATOM 1732 C CA . ASP B 1 84 ? -3.082 3.305 -19.844 1 46.31 84 ASP B CA 1
ATOM 1733 C C . ASP B 1 84 ? -2.662 4.25 -18.719 1 46.31 84 ASP B C 1
ATOM 1735 O O . ASP B 1 84 ? -3.211 4.191 -17.625 1 46.31 84 ASP B O 1
ATOM 1739 N N . PRO B 1 85 ? -1.396 4.793 -18.922 1 43.47 85 PRO B N 1
ATOM 1740 C CA . PRO B 1 85 ? -0.956 5.848 -18.016 1 43.47 85 PRO B CA 1
ATOM 1741 C C . PRO B 1 85 ? -2.121 6.57 -17.344 1 43.47 85 PRO B C 1
ATOM 1743 O O . PRO B 1 85 ? -1.995 7.027 -16.203 1 43.47 85 PRO B O 1
ATOM 1746 N N . ALA B 1 86 ? -2.973 6.762 -18.297 1 41.22 86 ALA B N 1
ATOM 1747 C CA . ALA B 1 86 ? -4.062 7.617 -17.844 1 41.22 86 ALA B CA 1
ATOM 1748 C C . ALA B 1 86 ? -4.902 6.918 -16.781 1 41.22 86 ALA B C 1
ATOM 1750 O O . ALA B 1 86 ? -5.703 7.555 -16.094 1 41.22 86 ALA B O 1
ATOM 1751 N N . ALA B 1 87 ? -4.965 5.66 -17.047 1 43.06 87 ALA B N 1
ATOM 1752 C CA . ALA B 1 87 ? -5.82 4.957 -16.094 1 43.06 87 ALA B CA 1
ATOM 1753 C C . ALA B 1 87 ? -5.156 4.867 -14.727 1 43.06 87 ALA B C 1
ATOM 1755 O O . ALA B 1 87 ? -4.039 4.363 -14.609 1 43.06 87 ALA B O 1
ATOM 1756 N N . ALA B 1 88 ? -5.129 5.773 -13.992 1 43.81 88 ALA B N 1
ATOM 1757 C CA . ALA B 1 88 ? -4.746 5.988 -12.602 1 43.81 88 ALA B CA 1
ATOM 1758 C C . ALA B 1 88 ? -4.762 4.676 -11.82 1 43.81 88 ALA B C 1
ATOM 1760 O O . ALA B 1 88 ? -5.785 4.301 -11.242 1 43.81 88 ALA B O 1
ATOM 1761 N N . GLY B 1 89 ? -4.695 3.449 -12.352 1 44.25 89 GLY B N 1
ATOM 1762 C CA . GLY B 1 89 ? -4.957 2.164 -11.727 1 44.25 89 GLY B CA 1
ATOM 1763 C C . GLY B 1 89 ? -4.035 1.867 -10.555 1 44.25 89 GLY B C 1
ATOM 1764 O O . GLY B 1 89 ? -3.672 0.712 -10.328 1 44.25 89 GLY B O 1
ATOM 1765 N N . GLU B 1 90 ? -3.227 2.807 -10.133 1 54.22 90 GLU B N 1
ATOM 1766 C CA . GLU B 1 90 ? -2.467 2.307 -8.984 1 54.22 90 GLU B CA 1
ATOM 1767 C C . GLU B 1 90 ? -3.385 1.642 -7.965 1 54.22 90 GLU B C 1
ATOM 1769 O O . GLU B 1 90 ? -3.127 1.701 -6.762 1 54.22 90 GLU B O 1
ATOM 1774 N N . GLY B 1 91 ? -4.398 1.013 -8.719 1 73.75 91 GLY B N 1
ATOM 1775 C CA . GLY B 1 91 ? -5.57 0.587 -7.969 1 73.75 91 GLY B CA 1
ATOM 1776 C C . GLY B 1 91 ? -5.367 -0.731 -7.246 1 73.75 91 GLY B C 1
ATOM 1777 O O . GLY B 1 91 ? -5.742 -0.868 -6.078 1 73.75 91 GLY B O 1
ATOM 1778 N N . LEU B 1 92 ? -4.336 -1.512 -7.895 1 85.44 92 LEU B N 1
ATOM 1779 C CA . LEU B 1 92 ? -4.285 -2.834 -7.281 1 85.44 92 LEU B CA 1
ATOM 1780 C C . LEU B 1 92 ? -3.541 -2.787 -5.949 1 85.44 92 LEU B C 1
ATOM 1782 O O . LEU B 1 92 ? -3.992 -3.371 -4.961 1 85.44 92 LEU B O 1
ATOM 1786 N N . MET B 1 93 ? -2.398 -2.127 -5.965 1 88 93 MET B N 1
ATOM 1787 C CA . MET B 1 93 ? -1.641 -2 -4.723 1 88 93 MET B CA 1
ATOM 1788 C C . MET B 1 93 ? -2.502 -1.394 -3.619 1 88 93 MET B C 1
ATOM 1790 O O . MET B 1 93 ? -2.512 -1.888 -2.49 1 88 93 MET B O 1
ATOM 1794 N N . GLN B 1 94 ? -3.178 -0.382 -3.945 1 87 94 GLN B N 1
ATOM 1795 C CA . GLN B 1 94 ? -4.02 0.289 -2.963 1 87 94 GLN B CA 1
ATOM 1796 C C . GLN B 1 94 ? -5.102 -0.648 -2.434 1 87 94 GLN B C 1
ATOM 1798 O O . GLN B 1 94 ? -5.328 -0.725 -1.225 1 87 94 GLN B O 1
ATOM 1803 N N . ASP B 1 95 ? -5.754 -1.329 -3.334 1 89.56 95 ASP B N 1
ATOM 1804 C CA . ASP B 1 95 ? -6.816 -2.252 -2.941 1 89.56 95 ASP B CA 1
ATOM 1805 C C . ASP B 1 95 ? -6.27 -3.381 -2.07 1 89.56 95 ASP B C 1
ATOM 1807 O O . ASP B 1 95 ? -6.887 -3.756 -1.072 1 89.56 95 ASP B O 1
ATOM 1811 N N . VAL B 1 96 ? -5.102 -3.879 -2.459 1 93.94 96 VAL B N 1
ATOM 1812 C CA . VAL B 1 96 ? -4.488 -4.984 -1.731 1 93.94 96 VAL B CA 1
ATOM 1813 C C . VAL B 1 96 ? -4.121 -4.531 -0.318 1 93.94 96 VAL B C 1
ATOM 1815 O O . VAL B 1 96 ? -4.457 -5.207 0.66 1 93.94 96 VAL B O 1
ATOM 1818 N N . ILE B 1 97 ? -3.521 -3.387 -0.186 1 93.31 97 ILE B N 1
ATOM 1819 C CA . ILE B 1 97 ? -3.096 -2.891 1.118 1 93.31 97 ILE B CA 1
ATOM 1820 C C . ILE B 1 97 ? -4.316 -2.621 1.993 1 93.31 97 ILE B C 1
ATOM 1822 O O . ILE B 1 97 ? -4.359 -3.033 3.154 1 93.31 97 ILE B O 1
ATOM 1826 N N . ALA B 1 98 ? -5.27 -1.978 1.434 1 91.06 98 ALA B N 1
ATOM 1827 C CA . ALA B 1 98 ? -6.492 -1.701 2.186 1 91.06 98 ALA B CA 1
ATOM 1828 C C . ALA B 1 98 ? -7.129 -2.992 2.691 1 91.06 98 ALA B C 1
ATOM 1830 O O . ALA B 1 98 ? -7.574 -3.062 3.84 1 91.06 98 ALA B O 1
ATOM 1831 N N . ALA B 1 99 ? -7.164 -4 1.853 1 93.81 99 ALA B N 1
ATOM 1832 C CA . ALA B 1 99 ? -7.754 -5.285 2.219 1 93.81 99 ALA B CA 1
ATOM 1833 C C . ALA B 1 99 ? -6.98 -5.938 3.363 1 93.81 99 ALA B C 1
ATOM 1835 O O . ALA B 1 99 ? -7.582 -6.438 4.316 1 93.81 99 ALA B O 1
ATOM 1836 N N . LEU B 1 100 ? -5.668 -5.906 3.281 1 96.44 100 LEU B N 1
ATOM 1837 C CA . LEU B 1 100 ? -4.832 -6.555 4.285 1 96.44 100 LEU B CA 1
ATOM 1838 C C . LEU B 1 100 ? -4.914 -5.816 5.621 1 96.44 100 LEU B C 1
ATOM 1840 O O . LEU B 1 100 ? -4.906 -6.445 6.68 1 96.44 100 LEU B O 1
ATOM 1844 N N . VAL B 1 101 ? -4.953 -4.504 5.531 1 94.25 101 VAL B N 1
ATOM 1845 C CA . VAL B 1 101 ? -5.078 -3.711 6.746 1 94.25 101 VAL B CA 1
ATOM 1846 C C . VAL B 1 101 ? -6.434 -3.979 7.402 1 94.25 101 VAL B C 1
ATOM 1848 O O . VAL B 1 101 ? -6.508 -4.238 8.602 1 94.25 101 VAL B O 1
ATOM 1851 N N . ARG B 1 102 ? -7.496 -4.02 6.656 1 90.69 102 ARG B N 1
ATOM 1852 C CA . ARG B 1 102 ? -8.844 -4.242 7.168 1 90.69 102 ARG B CA 1
ATOM 1853 C C . ARG B 1 102 ? -8.969 -5.625 7.797 1 90.69 102 ARG B C 1
ATOM 1855 O O . ARG B 1 102 ? -9.641 -5.793 8.82 1 90.69 102 ARG B O 1
ATOM 1862 N N . ALA B 1 103 ? -8.352 -6.516 7.195 1 93.75 103 ALA B N 1
ATOM 1863 C CA . ALA B 1 103 ? -8.398 -7.895 7.68 1 93.75 103 ALA B CA 1
ATOM 1864 C C . ALA B 1 103 ? -7.402 -8.117 8.812 1 93.75 103 ALA B C 1
ATOM 1866 O O . ALA B 1 103 ? -7.289 -9.219 9.344 1 93.75 103 ALA B O 1
ATOM 1867 N N . LYS B 1 104 ? -6.574 -7.141 9.133 1 93.19 104 LYS B N 1
ATOM 1868 C CA . LYS B 1 104 ? -5.531 -7.215 10.156 1 93.19 104 LYS B CA 1
ATOM 1869 C C . LYS B 1 104 ? -4.484 -8.258 9.789 1 93.19 104 LYS B C 1
ATOM 1871 O O . LYS B 1 104 ? -3.965 -8.953 10.672 1 93.19 104 LYS B O 1
ATOM 1876 N N . ARG B 1 105 ? -4.242 -8.352 8.5 1 96.25 105 ARG B N 1
ATOM 1877 C CA . ARG B 1 105 ? -3.303 -9.344 7.988 1 96.25 105 ARG B CA 1
ATOM 1878 C C . ARG B 1 105 ? -2.012 -8.68 7.52 1 96.25 105 ARG B C 1
ATOM 1880 O O . ARG B 1 105 ? -1.009 -9.359 7.289 1 96.25 105 ARG B O 1
ATOM 1887 N N . VAL B 1 106 ? -1.983 -7.406 7.539 1 95.38 106 VAL B N 1
ATOM 1888 C CA . VAL B 1 106 ? -0.831 -6.707 6.98 1 95.38 106 VAL B CA 1
ATOM 1889 C C . VAL B 1 106 ? 0.398 -6.957 7.852 1 95.38 106 VAL B C 1
ATOM 1891 O O . VAL B 1 106 ? 1.532 -6.852 7.379 1 95.38 106 VAL B O 1
ATOM 1894 N N . ARG B 1 107 ? 0.226 -7.391 9.102 1 93 107 ARG B N 1
ATOM 1895 C CA . ARG B 1 107 ? 1.299 -7.551 10.078 1 93 107 ARG B CA 1
ATOM 1896 C C . ARG B 1 107 ? 2.158 -8.766 9.75 1 93 107 ARG B C 1
ATOM 1898 O O . ARG B 1 107 ? 3.277 -8.898 10.25 1 93 107 ARG B O 1
ATOM 1905 N N . GLN B 1 108 ? 1.642 -9.617 9.016 1 95.88 108 GLN B N 1
ATOM 1906 C CA . GLN B 1 108 ? 2.396 -10.844 8.75 1 95.88 108 GLN B CA 1
ATOM 1907 C C . GLN B 1 108 ? 3.527 -10.586 7.762 1 95.88 108 GLN B C 1
ATOM 1909 O O . GLN B 1 108 ? 4.453 -11.391 7.645 1 95.88 108 GLN B O 1
ATOM 1914 N N . PHE B 1 109 ? 3.512 -9.43 7.09 1 97.38 109 PHE B N 1
ATOM 1915 C CA . PHE B 1 109 ? 4.453 -9.211 6 1 97.38 109 PHE B CA 1
ATOM 1916 C C . PHE B 1 109 ? 5.668 -8.422 6.48 1 97.38 109 PHE B C 1
ATOM 1918 O O . PHE B 1 109 ? 5.52 -7.391 7.137 1 97.38 109 PHE B O 1
ATOM 1925 N N . ASP B 1 110 ? 6.82 -8.914 6.082 1 96.25 110 ASP B N 1
ATOM 1926 C CA . ASP B 1 110 ? 8.07 -8.203 6.316 1 96.25 110 ASP B CA 1
ATOM 1927 C C . ASP B 1 110 ? 8.453 -7.34 5.117 1 96.25 110 ASP B C 1
ATOM 1929 O O . ASP B 1 110 ? 9.258 -6.418 5.238 1 96.25 110 ASP B O 1
ATOM 1933 N N . VAL B 1 111 ? 7.918 -7.762 4.004 1 96.62 111 VAL B N 1
ATOM 1934 C CA . VAL B 1 111 ? 8.18 -7.062 2.748 1 96.62 111 VAL B CA 1
ATOM 1935 C C . VAL B 1 111 ? 6.895 -6.973 1.931 1 96.62 111 VAL B C 1
ATOM 1937 O O . VAL B 1 111 ? 6.191 -7.969 1.754 1 96.62 111 VAL B O 1
ATOM 1940 N N . ILE B 1 112 ? 6.531 -5.777 1.517 1 96.25 112 ILE B N 1
ATOM 1941 C CA . ILE B 1 112 ? 5.512 -5.551 0.497 1 96.25 112 ILE B CA 1
ATOM 1942 C C . ILE B 1 112 ? 6.055 -4.613 -0.577 1 96.25 112 ILE B C 1
ATOM 1944 O O . ILE B 1 112 ? 6.426 -3.473 -0.285 1 96.25 112 ILE B O 1
ATOM 1948 N N . VAL B 1 113 ? 6.148 -5.109 -1.808 1 93.19 113 VAL B N 1
ATOM 1949 C CA . VAL B 1 113 ? 6.641 -4.281 -2.902 1 93.19 113 VAL B CA 1
ATOM 1950 C C . VAL B 1 113 ? 5.68 -4.367 -4.086 1 93.19 113 VAL B C 1
ATOM 1952 O O . VAL B 1 113 ? 4.898 -5.316 -4.195 1 93.19 113 VAL B O 1
ATOM 1955 N N . GLY B 1 114 ? 5.664 -3.311 -4.891 1 90.62 114 GLY B N 1
ATOM 1956 C CA . GLY B 1 114 ? 4.852 -3.238 -6.09 1 90.62 114 GLY B CA 1
ATOM 1957 C C . GLY B 1 114 ? 5.672 -3.148 -7.363 1 90.62 114 GLY B C 1
ATOM 1958 O O . GLY B 1 114 ? 6.816 -2.691 -7.34 1 90.62 114 GLY B O 1
ATOM 1959 N N . GLY B 1 115 ? 5.184 -3.652 -8.414 1 87.06 115 GLY B N 1
ATOM 1960 C CA . GLY B 1 115 ? 5.766 -3.535 -9.742 1 87.06 115 GLY B CA 1
ATOM 1961 C C . GLY B 1 115 ? 4.73 -3.572 -10.852 1 87.06 115 GLY B C 1
ATOM 1962 O O . GLY B 1 115 ? 3.549 -3.811 -10.594 1 87.06 115 GLY B O 1
ATOM 1963 N N . ARG B 1 116 ? 5.164 -3.291 -12.078 1 85.62 116 ARG B N 1
ATOM 1964 C CA . ARG B 1 116 ? 4.32 -3.336 -13.266 1 85.62 116 ARG B CA 1
ATOM 1965 C C . ARG B 1 116 ? 4.848 -4.352 -14.273 1 85.62 116 ARG B C 1
ATOM 1967 O O . ARG B 1 116 ? 6.059 -4.551 -14.383 1 85.62 116 ARG B O 1
ATOM 1974 N N . TYR B 1 117 ? 3.998 -4.891 -14.875 1 86.75 117 TYR B N 1
ATOM 1975 C CA . TYR B 1 117 ? 4.391 -5.828 -15.922 1 86.75 117 TYR B CA 1
ATOM 1976 C C . TYR B 1 117 ? 3.67 -5.516 -17.234 1 86.75 117 TYR B C 1
ATOM 1978 O O . TYR B 1 117 ? 2.605 -4.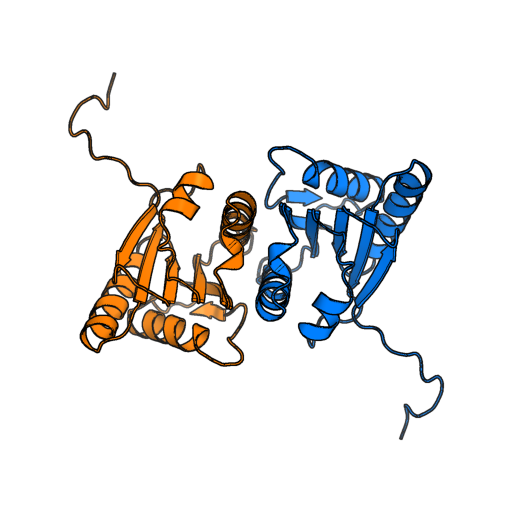891 -17.234 1 86.75 117 TYR B O 1
ATOM 1986 N N . GLY B 1 118 ? 4.254 -5.848 -18.406 1 79.31 118 GLY B N 1
ATOM 1987 C CA . GLY B 1 118 ? 3.646 -5.723 -19.719 1 79.31 118 GLY B CA 1
ATOM 1988 C C . GLY B 1 118 ? 3.912 -4.379 -20.375 1 79.31 118 GLY B C 1
ATOM 1989 O O . GLY B 1 118 ? 3.273 -4.027 -21.375 1 79.31 118 GLY B O 1
ATOM 1990 N N . LEU B 1 119 ? 4.605 -3.459 -19.797 1 70 119 LEU B N 1
ATOM 1991 C CA . LEU B 1 119 ? 4.875 -2.141 -20.375 1 70 119 LEU B CA 1
ATOM 1992 C C . LEU B 1 119 ? 5.703 -2.254 -21.641 1 70 119 LEU B C 1
ATOM 1994 O O . LEU B 1 119 ? 5.547 -1.45 -22.562 1 70 119 LEU B O 1
ATOM 1998 N N . SER B 1 120 ? 6.816 -3.062 -21.5 1 63.34 120 SER B N 1
ATOM 1999 C CA . SER B 1 120 ? 7.656 -3.131 -22.688 1 63.34 120 SER B CA 1
ATOM 2000 C C . SER B 1 120 ? 7.195 -4.242 -23.625 1 63.34 120 SER B C 1
ATOM 2002 O O . SER B 1 120 ? 6.344 -5.059 -23.266 1 63.34 120 SER B O 1
ATOM 2004 N N . SER B 1 121 ? 7.457 -4.027 -25 1 62.62 121 SER B N 1
ATOM 2005 C CA . SER B 1 121 ? 7.172 -5 -26.047 1 62.62 121 SER B CA 1
ATOM 2006 C C . SER B 1 121 ? 7.605 -6.402 -25.641 1 62.62 121 SER B C 1
ATOM 2008 O O . SER B 1 121 ? 7.344 -7.375 -26.359 1 62.62 121 SER B O 1
ATOM 2010 N N . CYS B 1 122 ? 8.133 -6.43 -24.469 1 64.81 122 CYS B N 1
ATOM 2011 C CA . CYS B 1 122 ? 8.57 -7.754 -24.047 1 64.81 122 CYS B CA 1
ATOM 2012 C C . CYS B 1 122 ? 7.5 -8.445 -23.219 1 64.81 122 CYS B C 1
ATOM 2014 O O . CYS B 1 122 ? 6.895 -7.824 -22.344 1 64.81 122 CYS B O 1
ATOM 2016 N N . ASP B 1 123 ? 7.195 -9.625 -23.625 1 83.06 123 ASP B N 1
ATOM 2017 C CA . ASP B 1 123 ? 6.184 -10.422 -22.938 1 83.06 123 ASP B CA 1
ATOM 2018 C C . ASP B 1 123 ? 6.668 -10.852 -21.562 1 83.06 123 ASP B C 1
ATOM 2020 O O . ASP B 1 123 ? 7.836 -11.211 -21.391 1 83.06 123 ASP B O 1
ATOM 2024 N N . PHE B 1 124 ? 5.961 -10.68 -20.594 1 90.38 124 PHE B N 1
ATOM 2025 C CA . PHE B 1 124 ? 6.195 -11.211 -19.25 1 90.38 124 PHE B CA 1
ATOM 2026 C C . PHE B 1 124 ? 6.316 -12.727 -19.281 1 90.38 124 PHE B C 1
ATOM 2028 O O . PHE B 1 124 ? 5.426 -13.422 -19.781 1 90.38 124 PHE B O 1
ATOM 2035 N N . HIS B 1 125 ? 7.504 -13.203 -18.906 1 93.81 125 HIS B N 1
ATOM 2036 C CA . HIS B 1 125 ? 7.715 -14.641 -18.922 1 93.81 125 HIS B CA 1
ATOM 2037 C C . HIS B 1 125 ? 8.195 -15.148 -17.562 1 93.81 125 HIS B C 1
ATOM 2039 O O . HIS B 1 125 ? 8.383 -14.359 -16.641 1 93.81 125 HIS B O 1
ATOM 2045 N N . SER B 1 126 ? 8.422 -16.453 -17.484 1 96.38 126 SER B N 1
ATOM 2046 C CA . SER B 1 126 ? 8.703 -17.109 -16.203 1 96.38 126 SER B CA 1
ATOM 2047 C C . SER B 1 126 ? 10.008 -16.609 -15.602 1 96.38 126 SER B C 1
ATOM 2049 O O . SER B 1 126 ? 10.148 -16.547 -14.383 1 96.38 126 SER B O 1
ATOM 2051 N N . GLY B 1 127 ? 10.961 -16.297 -16.438 1 96.31 127 GLY B N 1
ATOM 2052 C CA . GLY B 1 127 ? 12.195 -15.727 -15.93 1 96.31 127 GLY B CA 1
ATOM 2053 C C . GLY B 1 127 ? 11.984 -14.414 -15.195 1 96.31 127 GLY B C 1
ATOM 2054 O O . GLY B 1 127 ? 12.617 -14.164 -14.164 1 96.31 127 GLY B O 1
ATOM 2055 N N . HIS B 1 128 ? 11.148 -13.602 -15.703 1 95.69 128 HIS B N 1
ATOM 2056 C CA . HIS B 1 128 ? 10.773 -12.359 -15.031 1 95.69 128 HIS B CA 1
ATOM 2057 C C . HIS B 1 128 ? 10.133 -12.633 -13.68 1 95.69 128 HIS B C 1
ATOM 2059 O O . HIS B 1 128 ? 10.469 -11.977 -12.688 1 95.69 128 HIS B O 1
ATOM 2065 N N . ALA B 1 129 ? 9.258 -13.555 -13.641 1 97.38 129 ALA B N 1
ATOM 2066 C CA . ALA B 1 129 ? 8.602 -13.922 -12.391 1 97.38 129 ALA B CA 1
ATOM 2067 C C . ALA B 1 129 ? 9.617 -14.383 -11.352 1 97.38 129 ALA B C 1
ATOM 2069 O O . ALA B 1 129 ? 9.531 -14.008 -10.18 1 97.38 129 ALA B O 1
ATOM 2070 N N . ALA B 1 130 ? 10.547 -15.188 -11.812 1 98.38 130 ALA B N 1
ATOM 2071 C CA . ALA B 1 130 ? 11.594 -15.648 -10.898 1 98.38 130 ALA B CA 1
ATOM 2072 C C . ALA B 1 130 ? 12.375 -14.469 -10.32 1 98.38 130 ALA B C 1
ATOM 2074 O O . ALA B 1 130 ? 12.664 -14.438 -9.125 1 98.38 130 ALA B O 1
ATOM 2075 N N . ALA B 1 131 ? 12.648 -13.57 -11.164 1 97.56 131 ALA B N 1
ATOM 2076 C CA . ALA B 1 131 ? 13.375 -12.383 -10.734 1 97.56 131 ALA B CA 1
ATOM 2077 C C . ALA B 1 131 ? 12.57 -11.578 -9.727 1 97.56 131 ALA B C 1
ATOM 2079 O O . ALA B 1 131 ? 13.133 -10.969 -8.812 1 97.56 131 ALA B O 1
ATOM 2080 N N . VAL B 1 132 ? 11.32 -11.57 -9.867 1 97.19 132 VAL B N 1
ATOM 2081 C CA . VAL B 1 132 ? 10.43 -10.852 -8.961 1 97.19 132 VAL B CA 1
ATOM 2082 C C . VAL B 1 132 ? 10.492 -11.484 -7.57 1 97.19 132 VAL B C 1
ATOM 2084 O O . VAL B 1 132 ? 10.578 -10.76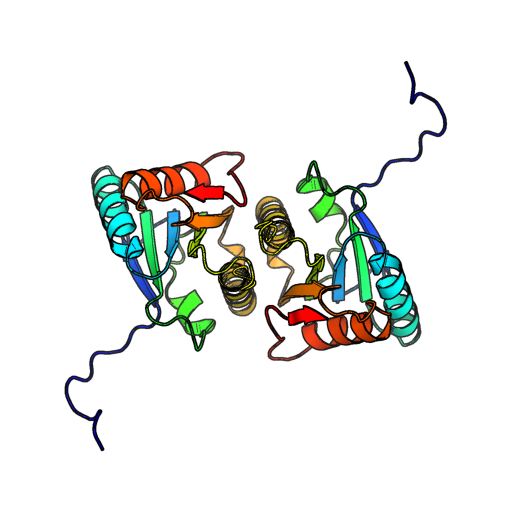6 -6.566 1 97.19 132 VAL B O 1
ATOM 2087 N N . TYR B 1 133 ? 10.438 -12.828 -7.465 1 98.5 133 TYR B N 1
ATOM 2088 C CA . TYR B 1 133 ? 10.586 -13.5 -6.176 1 98.5 133 TYR B CA 1
ATOM 2089 C C . TYR B 1 133 ? 11.922 -13.141 -5.527 1 98.5 133 TYR B C 1
ATOM 2091 O O . TYR B 1 133 ? 11.977 -12.852 -4.332 1 98.5 133 TYR B O 1
ATOM 2099 N N . MET B 1 134 ? 12.984 -13.156 -6.316 1 97.94 134 MET B N 1
ATOM 2100 C CA . MET B 1 134 ? 14.32 -12.883 -5.797 1 97.94 134 MET B CA 1
ATOM 2101 C C . MET B 1 134 ? 14.422 -11.438 -5.301 1 97.94 134 MET B C 1
ATOM 2103 O O . MET B 1 134 ? 15.07 -11.172 -4.285 1 97.94 134 MET B O 1
ATOM 2107 N N . ASN B 1 135 ? 13.805 -10.523 -6.02 1 97.44 135 ASN B N 1
ATOM 2108 C CA . ASN B 1 135 ? 13.805 -9.125 -5.598 1 97.44 135 ASN B CA 1
ATOM 2109 C C . ASN B 1 135 ? 13.258 -8.969 -4.18 1 97.44 135 ASN B C 1
ATOM 2111 O O . ASN B 1 135 ? 13.844 -8.25 -3.363 1 97.44 135 ASN B O 1
ATOM 2115 N N . ALA B 1 136 ? 12.188 -9.68 -3.893 1 96.88 136 ALA B N 1
ATOM 2116 C CA . ALA B 1 136 ? 11.523 -9.539 -2.602 1 96.88 136 ALA B CA 1
ATOM 2117 C C . ALA B 1 136 ? 12.398 -10.078 -1.471 1 96.88 136 ALA B C 1
ATOM 2119 O O . ALA B 1 136 ? 12.172 -9.75 -0.301 1 96.88 136 ALA B O 1
ATOM 2120 N N . ARG B 1 137 ? 13.398 -10.875 -1.818 1 96.94 137 ARG B N 1
ATOM 2121 C CA . ARG B 1 137 ? 14.258 -11.492 -0.819 1 96.94 137 ARG B CA 1
ATOM 2122 C C . ARG B 1 137 ? 15.469 -10.609 -0.517 1 96.94 137 ARG B C 1
ATOM 2124 O O . ARG B 1 137 ? 16.203 -10.867 0.435 1 96.94 137 ARG B O 1
ATOM 2131 N N . GLU B 1 138 ? 15.664 -9.641 -1.335 1 95.69 138 GLU B N 1
ATOM 2132 C CA . GLU B 1 138 ? 16.812 -8.758 -1.133 1 95.69 138 GLU B CA 1
ATOM 2133 C C . GLU B 1 138 ? 16.672 -7.969 0.167 1 95.69 138 GLU B C 1
ATOM 2135 O O . GLU B 1 138 ? 15.57 -7.746 0.654 1 95.69 138 GLU B O 1
ATOM 2140 N N . ASN B 1 139 ? 17.766 -7.52 0.658 1 90.62 139 ASN B N 1
ATOM 2141 C CA . ASN B 1 139 ? 17.766 -6.684 1.854 1 90.62 139 ASN B CA 1
ATOM 2142 C C . ASN B 1 139 ? 17.047 -5.367 1.617 1 90.62 139 ASN B C 1
ATOM 2144 O O . ASN B 1 139 ? 16.359 -4.859 2.51 1 90.62 139 ASN B O 1
ATOM 2148 N N . THR B 1 140 ? 17.281 -4.863 0.422 1 89.06 140 THR B N 1
ATOM 2149 C CA . THR B 1 140 ? 16.578 -3.656 -0.007 1 89.06 140 THR B CA 1
ATOM 2150 C C . THR B 1 140 ? 15.867 -3.885 -1.339 1 89.06 140 THR B C 1
ATOM 2152 O O . THR B 1 140 ? 16.391 -3.518 -2.395 1 89.06 140 THR B O 1
ATOM 2155 N N . PRO B 1 141 ? 14.734 -4.438 -1.221 1 92.38 141 PRO B N 1
ATOM 2156 C CA . PRO B 1 141 ? 14.016 -4.734 -2.465 1 92.38 141 PRO B CA 1
ATOM 2157 C C . PRO B 1 141 ? 13.719 -3.48 -3.283 1 92.38 141 PRO B C 1
ATOM 2159 O O . PRO B 1 141 ? 13.539 -2.396 -2.721 1 92.38 141 PRO B O 1
ATOM 2162 N N . MET B 1 142 ? 13.789 -3.678 -4.594 1 86.06 142 MET B N 1
ATOM 2163 C CA . MET B 1 142 ? 13.367 -2.596 -5.48 1 86.06 142 MET B CA 1
ATOM 2164 C C . MET B 1 142 ? 11.875 -2.332 -5.348 1 86.06 142 MET B C 1
ATOM 2166 O O . MET B 1 142 ? 11.062 -3.262 -5.402 1 86.06 142 MET B O 1
ATOM 2170 N N . GLU B 1 143 ? 11.719 -1.017 -5.148 1 81.94 143 GLU B N 1
ATOM 2171 C CA . GLU B 1 143 ? 10.32 -0.606 -5.074 1 81.94 143 GLU B CA 1
ATOM 2172 C C . GLU B 1 143 ? 9.844 -0.03 -6.402 1 81.94 143 GLU B C 1
ATOM 2174 O O . GLU B 1 143 ? 10.633 0.534 -7.164 1 81.94 143 GLU B O 1
ATOM 2179 N N . SER B 1 144 ? 8.648 -0.28 -6.918 1 78 144 SER B N 1
ATOM 2180 C CA . SER B 1 144 ? 8.078 0.265 -8.141 1 78 144 SER B CA 1
ATOM 2181 C C . SER B 1 144 ? 8.906 -0.124 -9.359 1 78 144 SER B C 1
ATOM 2183 O O . SER B 1 144 ? 9.484 0.738 -10.023 1 78 144 SER B O 1
ATOM 2185 N N . PHE B 1 145 ? 9.008 -1.238 -9.703 1 81.31 145 PHE B N 1
ATOM 2186 C CA . PHE B 1 145 ? 9.773 -1.745 -10.836 1 81.31 145 PHE B CA 1
ATOM 2187 C C . PHE B 1 145 ? 8.859 -2.135 -11.984 1 81.31 145 PHE B C 1
ATOM 2189 O O . PHE B 1 145 ? 7.637 -2.182 -11.82 1 81.31 145 PHE B O 1
ATOM 2196 N N . SER B 1 146 ? 9.469 -2.205 -13.125 1 81.88 146 SER B N 1
ATOM 2197 C CA . SER B 1 146 ? 8.758 -2.703 -14.297 1 81.88 146 SER B CA 1
ATOM 2198 C C . SER B 1 146 ? 9.453 -3.92 -14.891 1 81.88 146 SER B C 1
ATOM 2200 O O . SER B 1 146 ? 10.68 -3.971 -14.953 1 81.88 146 SER B O 1
ATOM 2202 N N . VAL B 1 147 ? 8.609 -4.871 -15.273 1 84.94 147 VAL B N 1
ATOM 2203 C CA . VAL B 1 147 ? 9.133 -6.082 -15.898 1 84.94 147 VAL B CA 1
ATOM 2204 C C . VAL B 1 147 ? 8.391 -6.355 -17.203 1 84.94 147 VAL B C 1
ATOM 2206 O O . VAL B 1 147 ? 7.207 -6.039 -17.328 1 84.94 147 VAL B O 1
#

pLDDT: mean 86.92, std 17.56, range [28.94, 98.88]

Foldseek 3Di:
DPPPPPPPVPQQKAKDFALLAQFEEEDEDPLQVQLNVLRVVQVVVPHRYMYIYGDDPPPPDLVSHLVNDRLNHAFYEYEFEPDDPVPPRCPRVVSNVVSCVVVVNPVSYPYYAYEYEDPDPDHNHNVNSNVRRVLRVDPDHDHYYYD/DPPPPPPPVPQQKAKDFALLAQFEEEDEDPLQVQLNVLRVVQVVVPHRYMYIYGDDPPPPDLVSHLVNDRLNHAFYEYEDEPDDPVPPCVVPVVSNVVSCVVVVNPVSYPYYAYEYEDPDPDHNHNVNSNVRRVLRVDPDHDHYYYD

Radius of gyration: 20.13 Å; Cα contacts (8 Å, |Δi|>4): 576; chains: 2; bounding box: 66×56×46 Å

Organism: NCBI:txid797122

Solvent-accessible surface area (backbone atoms only — not comparable to full-atom values): 15818 Å² total; per-residue (Å²): 132,81,88,74,73,86,78,71,79,81,59,43,52,42,65,47,67,47,82,67,13,34,37,36,39,37,33,50,67,79,52,40,58,25,39,49,53,26,34,52,58,43,36,75,73,70,47,41,31,30,38,39,34,40,74,41,67,74,80,71,51,40,67,62,50,50,68,48,50,55,85,52,33,28,27,40,38,38,46,37,66,57,56,55,44,71,49,70,55,55,47,56,61,44,52,52,51,31,19,21,29,63,67,68,50,52,64,54,32,59,34,53,38,38,32,32,33,55,73,51,100,51,77,68,40,31,69,55,39,45,49,52,59,53,38,59,68,40,96,73,48,71,66,68,43,77,76,134,82,89,74,74,85,79,71,77,80,59,44,53,41,65,46,66,47,82,66,14,33,36,34,38,36,34,50,68,80,52,41,60,25,38,51,53,26,34,52,58,42,36,76,73,69,46,40,32,29,38,37,34,41,75,42,68,75,79,71,51,40,67,62,50,51,69,47,51,55,84,53,34,27,27,39,38,38,45,40,71,57,58,58,40,74,55,76,53,66,43,56,62,45,52,51,50,32,19,22,28,64,66,68,49,51,66,53,34,58,36,53,36,39,33,31,33,55,72,51,99,50,77,66,39,30,68,56,40,44,49,52,58,52,37,61,70,42,94,75,46,72,66,69,44,78,76

InterPro domains:
  IPR009014 Transketolase C-terminal/Pyruvate-ferredoxin oxidoreductase domain 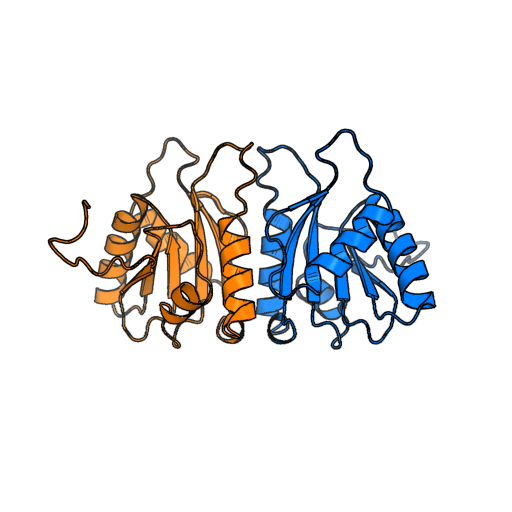II [G3DSA:3.40.50.920] (12-147)
  IPR009014 Transketolase C-terminal/Pyruvate-ferredoxin oxidoreductase domain II [SSF52922] (12-139)
  IPR033412 Pyruvate:ferredoxin oxidoreductase, core domain II [PF17147] (24-114)
  IPR050722 Pyruvate:ferredoxin/flavodoxin oxidoreductase [PTHR32154] (2-147)

Secondary structure (DSSP, 8-state):
-TT-SS-----SEEEEE-TT-SEEEEEETTHHHHHHHHHHHHHHTT--EEEEEES--SS--HHHHHHTS-TT--EEEEEEE---TTS--THHHHHHHHHHHHTT-GGG-SEEEEEEES-SSSPP-HHHHHHHHHHHHSSSPPPSEE-/----SS-----SEEEEE-TT-SEEEEEETTHHHHHHHHHHHHHHTT--EEEEEES--SS--HHHHHHTS-TT--EEEEEEE---TTS--THHHHHHHHHHHHTT-GGG-SEEEEEEES-SSSPP-HHHHHHHHHHHHSSSPPSSEE-

Sequence (294 aa):
AIGKATGREYVPYKYHGAADATDLIVIMGSAVEACREAMTVLNAKGEKTGVLAIHMYRPFSPALFAAAIPKTVTRLTILDRDKDPAAAGEGLMQDVIAALVRAKRVRQFDVIVGGRYGLSSCDFHSGHAAAVYMNARENTPMESFSVAIGKATGREYVPYKYHGAADATDLIVIMGSAVEACREAMTVLNAKGEKTGVLAIHMYRPFSPALFAAAIPKTVTRLTILDRDKDPAAAGEGLMQDVIAALVRAKRVRQFDVIVGGRYGLSSCDFHSGHAAAVYMNARENTPMESFSV